Protein AF-A0A3P7JCD3-F1 (afdb_monomer)

Foldseek 3Di:
DDDDDDDDDPPPDDDPDDDDDPPDPPDDDDDDDDWDKDKDKDWDLLQKAKKKKWALDQDPCNVVLLVVLDVDDDDDDLDDPQLEQEWEQDPVRDTDGDPSVSTDIDMDIQIWMKMWIDTVDIDIDTPDLLNSLVVVLVSVCSSLVCCVPVPVCQSPPCRADPVNHRRIFMKFWNSVLSSVRSVVVVVVVVVVVVVVVDPDDDDDDDDDDDPVVSSYPGYIYIYTVVRLLVCLVPPQWDQDPVPGTDGSSRGPVNSNPVNDDPQPDADPVQKDWADWDDADPVGTDTDIGGDRD

Structure (mmCIF, N/CA/C/O backbone):
data_AF-A0A3P7JCD3-F1
#
_entry.id   AF-A0A3P7JCD3-F1
#
loop_
_atom_site.group_PDB
_atom_site.id
_atom_site.type_symbol
_atom_site.label_atom_id
_atom_site.label_alt_id
_atom_site.label_comp_id
_atom_site.label_asym_id
_atom_site.label_entity_id
_atom_site.label_seq_id
_atom_site.pdbx_PDB_ins_code
_atom_site.Cartn_x
_atom_site.Cartn_y
_atom_site.Cartn_z
_atom_site.occupancy
_atom_site.B_iso_or_equiv
_atom_site.auth_seq_id
_atom_site.auth_comp_id
_atom_site.auth_asym_id
_atom_site.auth_atom_id
_atom_site.pdbx_PDB_model_num
ATOM 1 N N . MET A 1 1 ? 10.031 -27.026 -40.830 1.00 39.91 1 MET A N 1
ATOM 2 C CA . MET A 1 1 ? 10.729 -26.452 -39.662 1.00 39.91 1 MET A CA 1
ATOM 3 C C . MET A 1 1 ? 11.494 -25.215 -40.115 1.00 39.91 1 MET A C 1
ATOM 5 O O . MET A 1 1 ? 12.621 -25.366 -40.568 1.00 39.91 1 MET A O 1
ATOM 9 N N . PRO A 1 2 ? 10.880 -24.020 -40.106 1.00 29.94 2 PRO A N 1
ATOM 10 C CA . PRO A 1 2 ? 11.589 -22.773 -40.358 1.00 29.94 2 PRO A CA 1
ATOM 11 C C . PRO A 1 2 ? 11.957 -22.088 -39.034 1.00 29.94 2 PRO A C 1
ATOM 13 O O . PRO A 1 2 ? 11.133 -21.968 -38.131 1.00 29.94 2 PRO A O 1
ATOM 16 N N . ALA A 1 3 ? 13.219 -21.678 -38.928 1.00 30.45 3 ALA A N 1
ATOM 17 C CA . ALA A 1 3 ? 13.788 -20.985 -37.783 1.00 30.45 3 ALA A CA 1
ATOM 18 C C . ALA A 1 3 ? 13.201 -19.570 -37.631 1.00 30.45 3 ALA A C 1
ATOM 20 O O . ALA A 1 3 ? 13.136 -18.806 -38.594 1.00 30.45 3 ALA A O 1
ATOM 21 N N . HIS A 1 4 ? 12.795 -19.229 -36.408 1.00 32.62 4 HIS A N 1
ATOM 22 C CA . HIS A 1 4 ? 12.369 -17.887 -36.025 1.00 32.62 4 HIS A CA 1
ATOM 23 C C . HIS A 1 4 ? 13.565 -16.921 -36.027 1.00 32.62 4 HIS A C 1
ATOM 25 O O . HIS A 1 4 ? 14.558 -17.149 -35.338 1.00 32.62 4 HIS A O 1
ATOM 31 N N . GLN A 1 5 ? 13.454 -15.827 -36.783 1.00 36.12 5 GLN A N 1
ATOM 32 C CA . GLN A 1 5 ? 14.291 -14.636 -36.615 1.00 36.12 5 GLN A CA 1
ATOM 33 C C . GLN A 1 5 ? 13.838 -13.854 -35.367 1.00 36.12 5 GLN A C 1
ATOM 35 O O . GLN A 1 5 ? 12.633 -13.784 -35.108 1.00 36.12 5 GLN A O 1
ATOM 40 N N . PRO A 1 6 ? 14.757 -13.244 -34.596 1.00 31.91 6 PRO A N 1
ATOM 41 C CA . PRO A 1 6 ? 14.382 -12.421 -33.457 1.00 31.91 6 PRO A CA 1
ATOM 42 C C . PRO A 1 6 ? 13.790 -11.082 -33.917 1.00 31.91 6 PRO A C 1
ATOM 44 O O . PRO A 1 6 ? 14.310 -10.421 -34.816 1.00 31.91 6 PRO A O 1
ATOM 47 N N . LEU A 1 7 ? 12.691 -10.692 -33.269 1.00 31.38 7 LEU A N 1
ATOM 48 C CA . LEU A 1 7 ? 11.996 -9.421 -33.460 1.00 31.38 7 LEU A CA 1
ATOM 49 C C . LEU A 1 7 ? 12.930 -8.246 -33.133 1.00 31.38 7 LEU A C 1
ATOM 51 O O . LEU A 1 7 ? 13.360 -8.058 -31.995 1.00 31.38 7 LEU A O 1
ATOM 55 N N . THR A 1 8 ? 13.219 -7.434 -34.144 1.00 29.27 8 THR A N 1
ATOM 56 C CA . THR A 1 8 ? 13.890 -6.139 -34.023 1.00 29.27 8 THR A CA 1
ATOM 57 C C . THR A 1 8 ? 13.049 -5.185 -33.176 1.00 29.27 8 THR A C 1
ATOM 59 O O . THR A 1 8 ? 11.951 -4.791 -33.567 1.00 29.27 8 THR A O 1
ATOM 62 N N . ARG A 1 9 ? 13.578 -4.798 -32.013 1.00 29.47 9 ARG A N 1
ATOM 63 C CA . ARG A 1 9 ? 13.010 -3.780 -31.124 1.00 29.47 9 ARG A CA 1
ATOM 64 C C . ARG A 1 9 ? 13.161 -2.409 -31.793 1.00 29.47 9 ARG A C 1
ATOM 66 O O . ARG A 1 9 ? 14.256 -1.856 -31.837 1.00 29.47 9 ARG A O 1
ATOM 73 N N . THR A 1 10 ? 12.075 -1.863 -32.330 1.00 28.94 10 THR A N 1
ATOM 74 C CA . THR A 1 10 ? 12.020 -0.470 -32.792 1.00 28.94 10 THR A CA 1
ATOM 75 C C . THR A 1 10 ? 12.127 0.455 -31.583 1.00 28.94 10 THR A C 1
ATOM 77 O O . THR A 1 10 ? 11.159 0.653 -30.850 1.00 28.94 10 THR A O 1
ATOM 80 N N . VAL A 1 11 ? 13.318 1.003 -31.354 1.00 27.78 11 VAL A N 1
ATOM 81 C CA . VAL A 1 11 ? 13.524 2.125 -30.437 1.00 27.78 11 VAL A CA 1
ATOM 82 C C . VAL A 1 11 ? 13.058 3.376 -31.174 1.00 27.78 11 VAL A C 1
ATOM 84 O O . VAL A 1 11 ? 13.767 3.917 -32.018 1.00 27.78 11 VAL A O 1
ATOM 87 N N . GLY A 1 12 ? 11.824 3.799 -30.906 1.00 25.81 12 GLY A N 1
ATOM 88 C CA . GLY A 1 12 ? 11.360 5.119 -31.309 1.00 25.81 12 GLY A CA 1
ATOM 89 C C . GLY A 1 12 ? 12.137 6.166 -30.518 1.00 25.81 12 GLY A C 1
ATOM 90 O O . GLY A 1 12 ? 11.860 6.377 -29.342 1.00 25.81 12 GLY A O 1
ATOM 91 N N . VAL A 1 13 ? 13.123 6.790 -31.156 1.00 26.06 13 VAL A N 1
ATOM 92 C CA . VAL A 1 13 ? 13.816 7.973 -30.642 1.00 26.06 13 VAL A CA 1
ATOM 93 C C . VAL A 1 13 ? 12.842 9.143 -30.741 1.00 26.06 13 VAL A C 1
ATOM 95 O O . VAL A 1 13 ? 12.533 9.609 -31.835 1.00 26.06 13 VAL A O 1
ATOM 98 N N . TRP A 1 14 ? 12.326 9.591 -29.600 1.00 27.03 14 TRP A N 1
ATOM 99 C CA . TRP A 1 14 ? 11.630 10.870 -29.492 1.00 27.03 14 TRP A CA 1
ATOM 100 C C . TRP A 1 14 ? 12.661 11.922 -29.060 1.00 27.03 14 TRP A C 1
ATOM 102 O O . TRP A 1 14 ? 13.458 11.632 -28.166 1.00 27.03 14 TRP A O 1
ATOM 112 N N . PRO A 1 15 ? 12.702 13.114 -29.681 1.00 25.42 15 PRO A N 1
ATOM 113 C CA . PRO A 1 15 ? 13.669 14.136 -29.313 1.00 25.42 15 PRO A CA 1
ATOM 114 C C . PRO A 1 15 ? 13.405 14.617 -27.883 1.00 25.42 15 PRO A C 1
ATOM 116 O O . PRO A 1 15 ? 12.380 15.231 -27.591 1.00 25.42 15 PRO A O 1
ATOM 119 N N . SER A 1 16 ? 14.348 14.336 -26.989 1.00 32.25 16 SER A N 1
ATOM 120 C CA . SER A 1 16 ? 14.416 14.882 -25.639 1.00 32.25 16 SER A CA 1
ATOM 121 C C . SER A 1 16 ? 14.996 16.292 -25.700 1.00 32.25 16 SER A C 1
ATOM 123 O O . SER A 1 16 ? 16.212 16.460 -25.771 1.00 32.25 16 SER A O 1
ATOM 125 N N . SER A 1 17 ? 14.135 17.304 -25.714 1.00 30.48 17 SER A N 1
ATOM 126 C CA . SER A 1 17 ? 14.476 18.688 -25.367 1.00 30.48 17 SER A CA 1
ATOM 127 C C . SER A 1 17 ? 13.190 19.492 -25.263 1.00 30.48 17 SER A C 1
ATOM 129 O O . SER A 1 17 ? 12.704 19.955 -26.283 1.00 30.48 17 SER A O 1
ATOM 131 N N . ILE A 1 18 ? 12.656 19.644 -24.051 1.00 26.72 18 ILE A N 1
ATOM 132 C CA . ILE A 1 18 ? 11.957 20.847 -23.576 1.00 26.72 18 ILE A CA 1
ATOM 133 C C . ILE A 1 18 ? 12.328 20.933 -22.088 1.00 26.72 18 ILE A C 1
ATOM 135 O O . ILE A 1 18 ? 11.906 20.106 -21.282 1.00 26.72 18 ILE A O 1
ATOM 139 N N . GLU A 1 19 ? 13.183 21.894 -21.746 1.00 27.66 19 GLU A N 1
ATOM 140 C CA . GLU A 1 19 ? 13.425 22.310 -20.366 1.00 27.66 19 GLU A CA 1
ATOM 141 C C . GLU A 1 19 ? 12.100 22.801 -19.767 1.00 27.66 19 GLU A C 1
ATOM 143 O O . GLU A 1 19 ? 11.464 23.713 -20.302 1.00 27.66 19 GLU A O 1
ATOM 148 N N . HIS A 1 20 ? 11.672 22.217 -18.649 1.00 28.47 20 HIS A N 1
ATOM 149 C CA . HIS A 1 20 ? 10.601 22.792 -17.845 1.00 28.47 20 HIS A CA 1
ATOM 150 C C . HIS A 1 20 ? 11.221 23.716 -16.797 1.00 28.47 20 HIS A C 1
ATOM 152 O O . HIS A 1 20 ? 11.699 23.275 -15.756 1.00 28.47 20 HIS A O 1
ATOM 158 N N . ALA A 1 21 ? 11.198 25.018 -17.082 1.00 30.06 21 ALA A N 1
ATOM 159 C CA . ALA A 1 21 ? 11.339 26.047 -16.060 1.00 30.06 21 ALA A CA 1
ATOM 160 C C . ALA A 1 21 ? 10.262 25.850 -14.969 1.00 30.06 21 ALA A C 1
ATOM 162 O O . ALA A 1 21 ? 9.157 25.392 -15.289 1.00 30.06 21 ALA A O 1
ATOM 163 N N . PRO A 1 22 ? 10.530 26.207 -13.698 1.00 31.23 22 PRO A N 1
ATOM 164 C CA . PRO A 1 22 ? 9.515 26.159 -12.655 1.00 31.23 22 PRO A CA 1
ATOM 165 C C . PRO A 1 22 ? 8.329 27.033 -13.080 1.00 31.23 22 PRO A C 1
ATOM 167 O O . PRO A 1 22 ? 8.476 28.233 -13.317 1.00 31.23 22 PRO A O 1
ATOM 170 N N . LEU A 1 23 ? 7.160 26.406 -13.235 1.00 33.19 23 LEU A N 1
ATOM 171 C CA . LEU A 1 23 ? 5.917 27.038 -13.675 1.00 33.19 23 LEU A CA 1
ATOM 172 C C . LEU A 1 23 ? 5.367 27.962 -12.578 1.00 33.19 23 LEU A C 1
ATOM 174 O O . LEU A 1 23 ? 4.380 27.657 -11.916 1.00 33.19 23 LEU A O 1
ATOM 178 N N . SER A 1 24 ? 5.993 29.122 -12.415 1.00 35.44 24 SER A N 1
ATOM 179 C CA . SER A 1 24 ? 5.352 30.305 -11.849 1.00 35.44 24 SER A CA 1
ATOM 180 C C . SER A 1 24 ? 4.560 30.976 -12.976 1.00 35.44 24 SER A C 1
ATOM 182 O O . SER A 1 24 ? 5.164 31.355 -13.983 1.00 35.44 24 SER A O 1
ATOM 184 N N . PRO A 1 25 ? 3.231 31.152 -12.884 1.00 34.06 25 PRO A N 1
ATOM 185 C CA . PRO A 1 25 ? 2.507 31.915 -13.888 1.00 34.06 25 PRO A CA 1
ATOM 186 C C . PRO A 1 25 ? 2.848 33.406 -13.736 1.00 34.06 25 PRO A C 1
ATOM 188 O O . PRO A 1 25 ? 2.185 34.132 -13.003 1.00 34.06 25 PRO A O 1
ATOM 191 N N . GLN A 1 26 ? 3.875 33.889 -14.440 1.00 36.56 26 GLN A N 1
ATOM 192 C CA . GLN A 1 26 ? 4.082 35.326 -14.634 1.00 36.56 26 GLN A CA 1
ATOM 193 C C . GLN A 1 26 ? 3.122 35.822 -15.716 1.00 36.56 26 GLN A C 1
ATOM 195 O O . GLN A 1 26 ? 3.447 35.864 -16.900 1.00 36.56 26 GLN A O 1
ATOM 200 N N . LYS A 1 27 ? 1.906 36.189 -15.308 1.00 33.19 27 LYS A N 1
ATOM 201 C CA . LYS A 1 27 ? 1.000 36.982 -16.140 1.00 33.19 27 LYS A CA 1
ATOM 202 C C . LYS A 1 27 ? 0.913 38.377 -15.529 1.00 33.19 27 LYS A C 1
ATOM 204 O O . LYS A 1 27 ? 0.177 38.587 -14.571 1.00 33.19 27 LYS A O 1
ATOM 209 N N . SER A 1 28 ? 1.683 39.322 -16.066 1.00 31.20 28 SER A N 1
ATOM 210 C CA . SER A 1 28 ? 1.553 40.736 -15.718 1.00 31.20 28 SER A CA 1
ATOM 211 C C . SER A 1 28 ? 0.269 41.288 -16.341 1.00 31.20 28 SER A C 1
ATOM 213 O O . SER A 1 28 ? 0.198 41.622 -17.523 1.00 31.20 28 SER A O 1
ATOM 215 N N . LEU A 1 29 ? -0.791 41.349 -15.537 1.00 33.06 29 LEU A N 1
ATOM 216 C CA . LEU A 1 29 ? -1.958 42.170 -15.834 1.00 33.06 29 LEU A CA 1
ATOM 217 C C . LEU A 1 29 ? -1.654 43.586 -15.339 1.00 33.06 29 LEU A C 1
ATOM 219 O O . LEU A 1 29 ? -1.606 43.841 -14.141 1.00 33.06 29 LEU A O 1
ATOM 223 N N . ASN A 1 30 ? -1.401 44.494 -16.282 1.00 41.06 30 ASN A N 1
ATOM 224 C CA . ASN A 1 30 ? -1.259 45.923 -16.016 1.00 41.06 30 ASN A CA 1
ATOM 225 C C . ASN A 1 30 ? -2.531 46.465 -15.343 1.00 41.06 30 ASN A C 1
ATOM 227 O O . ASN A 1 30 ? -3.578 46.543 -15.988 1.00 41.06 30 ASN A O 1
ATOM 231 N N . GLY A 1 31 ? -2.423 46.893 -14.083 1.00 38.06 31 GLY A N 1
ATOM 232 C CA . GLY A 1 31 ? -3.446 47.700 -13.420 1.00 38.06 31 GLY A CA 1
ATOM 233 C C . GLY A 1 31 ? -3.431 47.610 -11.892 1.00 38.06 31 GLY A C 1
ATOM 234 O O . GLY A 1 31 ? -3.876 46.617 -11.336 1.00 38.06 31 GLY A O 1
ATOM 235 N N . ASN A 1 32 ? -3.036 48.720 -11.258 1.00 35.00 32 ASN A N 1
ATOM 236 C CA . ASN A 1 32 ? -3.087 49.067 -9.829 1.00 35.00 32 ASN A CA 1
ATOM 237 C C . ASN A 1 32 ? -2.035 48.482 -8.869 1.00 35.00 32 ASN A C 1
ATOM 239 O O . ASN A 1 32 ? -1.887 47.282 -8.684 1.00 35.00 32 ASN A O 1
ATOM 243 N N . ILE A 1 33 ? -1.370 49.416 -8.180 1.00 49.22 33 ILE A N 1
ATOM 244 C CA . ILE A 1 33 ? -0.536 49.224 -6.992 1.00 49.22 33 ILE A CA 1
ATOM 245 C C . ILE A 1 33 ? -1.413 48.595 -5.899 1.00 49.22 33 ILE A C 1
ATOM 247 O O . ILE A 1 33 ? -2.268 49.267 -5.324 1.00 49.22 33 ILE A O 1
ATOM 251 N N . GLY A 1 34 ? -1.220 47.308 -5.625 1.00 44.16 34 GLY A N 1
ATOM 252 C CA . GLY A 1 34 ? -1.910 46.588 -4.559 1.00 44.16 34 GLY A CA 1
ATOM 253 C C . GLY A 1 34 ? -1.106 45.357 -4.162 1.00 44.16 34 GLY A C 1
ATOM 254 O O . GLY A 1 34 ? -0.843 44.522 -5.017 1.00 44.16 34 GLY A O 1
ATOM 255 N N . ASN A 1 35 ? -0.684 45.311 -2.894 1.00 52.00 35 ASN A N 1
ATOM 256 C CA . ASN A 1 35 ? 0.047 44.246 -2.189 1.00 52.00 35 ASN A CA 1
ATOM 257 C C . ASN A 1 35 ? 0.323 42.972 -3.007 1.00 52.00 35 ASN A C 1
ATOM 259 O O . ASN A 1 35 ? -0.522 42.082 -3.110 1.00 52.00 35 ASN A O 1
ATOM 263 N N . GLU A 1 36 ? 1.531 42.879 -3.562 1.00 54.97 36 GLU A N 1
ATOM 264 C CA . GLU A 1 36 ? 1.992 41.693 -4.276 1.00 54.97 36 GLU A CA 1
ATOM 265 C C . GLU A 1 36 ? 2.360 40.602 -3.257 1.00 54.97 36 GLU A C 1
ATOM 267 O O . GLU A 1 36 ? 3.425 40.628 -2.644 1.00 54.97 36 GLU A O 1
ATOM 272 N N . ALA A 1 37 ? 1.444 39.658 -3.030 1.00 59.66 37 ALA A N 1
ATOM 273 C CA . ALA A 1 37 ? 1.691 38.493 -2.188 1.00 59.66 37 ALA A CA 1
ATOM 274 C C . ALA A 1 37 ? 2.427 37.411 -2.995 1.00 59.66 37 ALA A C 1
ATOM 276 O O . ALA A 1 37 ? 1.909 36.911 -3.997 1.00 59.66 37 ALA A O 1
ATOM 277 N N . ILE A 1 38 ? 3.624 37.021 -2.550 1.00 72.44 38 ILE A N 1
ATOM 278 C CA . ILE A 1 38 ? 4.411 35.965 -3.200 1.00 72.44 38 ILE A CA 1
ATOM 279 C C . ILE A 1 38 ? 4.012 34.610 -2.610 1.00 72.44 38 ILE A C 1
ATOM 281 O O . ILE A 1 38 ? 4.114 34.394 -1.400 1.00 72.44 38 ILE A O 1
ATOM 285 N N . PHE A 1 39 ? 3.588 33.683 -3.470 1.00 67.62 39 PHE A N 1
ATOM 286 C CA . PHE A 1 39 ? 3.314 32.293 -3.108 1.00 67.62 39 PHE A CA 1
ATOM 287 C C . PHE A 1 39 ? 4.535 31.427 -3.419 1.00 67.62 39 PHE A C 1
ATOM 289 O O . PHE A 1 39 ? 4.914 31.275 -4.579 1.00 67.62 39 PHE A O 1
ATOM 296 N N . THR A 1 40 ? 5.118 30.816 -2.392 1.00 70.19 40 THR A N 1
ATOM 297 C CA . THR A 1 40 ? 6.192 29.829 -2.545 1.00 70.19 40 THR A CA 1
ATOM 298 C C . THR A 1 40 ? 5.647 28.450 -2.212 1.00 70.19 40 THR A C 1
ATOM 300 O O . THR A 1 40 ? 5.244 28.201 -1.076 1.00 70.19 40 THR A O 1
ATOM 303 N N . PHE A 1 41 ? 5.651 27.548 -3.190 1.00 68.69 41 PHE A N 1
ATOM 304 C CA . PHE A 1 41 ? 5.298 26.147 -2.985 1.00 68.69 41 PHE A CA 1
ATOM 305 C C . PHE A 1 41 ? 6.556 25.350 -2.650 1.00 68.69 41 PHE A C 1
ATOM 307 O O . PHE A 1 41 ? 7.554 25.418 -3.364 1.00 68.69 41 PHE A O 1
ATOM 314 N N . THR A 1 42 ? 6.514 24.601 -1.555 1.00 66.38 42 THR A N 1
ATOM 315 C CA . THR A 1 42 ? 7.591 23.724 -1.112 1.00 66.38 42 THR A CA 1
ATOM 316 C C . THR A 1 42 ? 7.081 22.303 -0.958 1.00 66.38 42 THR A C 1
ATOM 318 O O . THR A 1 42 ? 5.980 22.045 -0.463 1.00 66.38 42 THR A O 1
ATOM 321 N N . TYR A 1 43 ? 7.916 21.367 -1.390 1.00 68.44 43 TYR A N 1
ATOM 322 C CA . TYR A 1 43 ? 7.696 19.948 -1.203 1.00 68.44 43 TYR A CA 1
ATOM 323 C C . TYR A 1 43 ? 8.472 19.455 0.014 1.00 68.44 43 TYR A C 1
ATOM 325 O O . TYR A 1 43 ? 9.602 19.887 0.225 1.00 68.44 43 TYR A O 1
ATOM 333 N N . SER A 1 44 ? 7.879 18.571 0.821 1.00 70.31 44 SER A N 1
ATOM 334 C CA . SER A 1 44 ? 8.553 17.964 1.980 1.00 70.31 44 SER A CA 1
ATOM 335 C C . SER A 1 44 ? 8.920 16.508 1.685 1.00 70.31 44 SER A C 1
ATOM 337 O O . SER A 1 44 ? 8.050 15.639 1.796 1.00 70.31 44 SER A O 1
ATOM 339 N N . PRO A 1 45 ? 10.188 16.201 1.341 1.00 66.94 45 PRO A N 1
ATOM 340 C CA . PRO A 1 45 ? 10.534 14.878 0.847 1.00 66.94 45 PRO A CA 1
ATOM 341 C C . PRO A 1 45 ? 10.428 13.752 1.880 1.00 66.94 45 PRO A C 1
ATOM 343 O O . PRO A 1 45 ? 10.243 12.599 1.507 1.00 66.94 45 PRO A O 1
ATOM 346 N N . GLU A 1 46 ? 10.503 14.093 3.163 1.00 69.19 46 GLU A N 1
ATOM 347 C CA . GLU A 1 46 ? 10.429 13.149 4.282 1.00 69.19 46 GLU A CA 1
ATOM 348 C C . GLU A 1 46 ? 9.001 12.692 4.605 1.00 69.19 46 GLU A C 1
ATOM 350 O O . GLU A 1 46 ? 8.808 11.710 5.319 1.00 69.19 46 GLU A O 1
ATOM 355 N N . LYS A 1 47 ? 7.994 13.411 4.099 1.00 74.31 47 LYS A N 1
ATOM 356 C CA . LYS A 1 47 ? 6.587 13.201 4.463 1.00 74.31 47 LYS A CA 1
ATOM 357 C C . LYS A 1 47 ? 5.710 12.778 3.284 1.00 74.31 47 LYS A C 1
ATOM 359 O O . LYS A 1 47 ? 4.493 12.941 3.303 1.00 74.31 47 LYS A O 1
ATOM 364 N N . GLN A 1 48 ? 6.340 12.267 2.234 1.00 85.12 48 GLN A N 1
ATOM 365 C CA . GLN A 1 48 ? 5.638 11.710 1.084 1.00 85.12 48 GLN A CA 1
ATOM 366 C C . GLN A 1 48 ? 5.106 10.331 1.450 1.00 85.12 48 GLN A C 1
ATOM 368 O O . GLN A 1 48 ? 5.848 9.506 1.989 1.00 85.12 48 GLN A O 1
ATOM 373 N N . LEU A 1 49 ? 3.855 10.056 1.100 1.00 90.88 49 LEU A N 1
ATOM 374 C CA . LEU A 1 49 ? 3.287 8.728 1.282 1.00 90.88 49 LEU A CA 1
ATOM 375 C C . LEU A 1 49 ? 3.485 7.921 -0.001 1.00 90.88 49 LEU A C 1
ATOM 377 O O . LEU A 1 49 ? 3.194 8.411 -1.093 1.00 90.88 49 LEU A O 1
ATOM 381 N N . ARG A 1 50 ? 3.994 6.693 0.133 1.00 92.81 50 ARG A N 1
ATOM 382 C CA . ARG A 1 50 ? 4.309 5.806 -0.996 1.00 92.81 50 ARG A CA 1
ATOM 383 C C . ARG A 1 50 ? 3.647 4.448 -0.837 1.00 92.81 50 ARG A C 1
ATOM 385 O O . ARG A 1 50 ? 3.785 3.816 0.210 1.00 92.81 50 ARG A O 1
ATOM 392 N N . ARG A 1 51 ? 2.986 3.962 -1.884 1.00 95.69 51 ARG A N 1
ATOM 393 C CA . ARG A 1 51 ? 2.574 2.555 -2.012 1.00 95.69 51 ARG A CA 1
ATOM 394 C C . ARG A 1 51 ? 3.192 1.977 -3.263 1.00 95.69 51 ARG A C 1
ATOM 396 O O . ARG A 1 51 ? 3.151 2.611 -4.310 1.00 95.69 51 ARG A O 1
ATOM 403 N N . VAL A 1 52 ? 3.739 0.777 -3.158 1.00 95.12 52 VAL A N 1
ATOM 404 C CA . VAL A 1 52 ? 4.311 0.062 -4.298 1.00 95.12 52 VAL A CA 1
ATOM 405 C C . VAL A 1 52 ? 3.530 -1.225 -4.491 1.00 95.12 52 VAL A C 1
ATOM 407 O O . VAL A 1 52 ? 3.490 -2.071 -3.602 1.00 95.12 52 VAL A O 1
ATOM 410 N N . TYR A 1 53 ? 2.912 -1.363 -5.655 1.00 95.19 53 TYR A N 1
ATOM 411 C CA . TYR A 1 53 ? 2.273 -2.588 -6.105 1.00 95.19 53 TYR A CA 1
ATOM 412 C C . TYR A 1 53 ? 3.245 -3.299 -7.038 1.00 95.19 53 TYR A C 1
ATOM 414 O O . TYR A 1 53 ? 3.570 -2.782 -8.108 1.00 95.19 53 TYR A O 1
ATOM 422 N N . ALA A 1 54 ? 3.717 -4.470 -6.622 1.00 95.12 54 ALA A N 1
ATOM 423 C CA . ALA A 1 54 ? 4.499 -5.364 -7.461 1.00 95.12 54 ALA A CA 1
ATOM 424 C C . ALA A 1 54 ? 3.575 -6.457 -7.999 1.00 95.12 54 ALA A C 1
ATOM 426 O O . ALA A 1 54 ? 3.136 -7.344 -7.265 1.00 95.12 54 ALA A O 1
ATOM 427 N N . MET A 1 55 ? 3.241 -6.352 -9.281 1.00 94.44 55 MET A N 1
ATOM 428 C CA . MET A 1 55 ? 2.304 -7.233 -9.969 1.00 94.44 55 MET A CA 1
ATOM 429 C C . MET A 1 55 ? 3.060 -8.191 -10.883 1.00 94.44 55 MET A C 1
ATOM 431 O O . MET A 1 55 ? 3.925 -7.756 -11.633 1.00 94.44 55 MET A O 1
ATOM 435 N N . SER A 1 56 ? 2.713 -9.475 -10.876 1.00 93.25 56 SER A N 1
ATOM 436 C CA . SER A 1 56 ? 3.302 -10.472 -11.790 1.00 93.25 56 SER A CA 1
ATOM 437 C C . SER A 1 56 ? 3.149 -10.085 -13.271 1.00 93.25 56 SER A C 1
ATOM 439 O O . SER A 1 56 ? 3.997 -10.400 -14.100 1.00 93.25 56 SER A O 1
ATOM 441 N N . TYR A 1 57 ? 2.081 -9.357 -13.611 1.00 91.94 57 TYR A N 1
ATOM 442 C CA . TYR A 1 57 ? 1.880 -8.721 -14.911 1.00 91.94 57 TYR A CA 1
ATOM 443 C C . TYR A 1 57 ? 0.881 -7.560 -14.803 1.00 91.94 57 TYR A C 1
ATOM 445 O O . TYR A 1 57 ? 0.079 -7.497 -13.872 1.00 91.94 57 TYR A O 1
ATOM 453 N N . ILE A 1 58 ? 0.887 -6.653 -15.787 1.00 92.38 58 ILE A N 1
ATOM 454 C CA . ILE A 1 58 ? -0.150 -5.621 -15.940 1.00 92.38 58 ILE A CA 1
ATOM 455 C C . ILE A 1 58 ? -1.166 -6.101 -16.987 1.00 92.38 58 ILE A C 1
ATOM 457 O O . ILE A 1 58 ? -0.788 -6.279 -18.149 1.00 92.38 58 ILE A O 1
ATOM 461 N N . PRO A 1 59 ? -2.449 -6.305 -16.628 1.00 92.50 59 PRO A N 1
ATOM 462 C CA . PRO A 1 59 ? -3.469 -6.718 -17.585 1.00 92.50 59 PRO A CA 1
ATOM 463 C C . PRO A 1 59 ? -3.680 -5.718 -18.726 1.00 92.50 59 PRO A C 1
ATOM 465 O O . PRO A 1 59 ? -3.524 -4.502 -18.581 1.00 92.50 59 PRO A O 1
ATOM 468 N N . THR A 1 60 ? -4.133 -6.217 -19.873 1.00 90.56 60 THR A N 1
ATOM 469 C CA . THR A 1 60 ? -4.504 -5.367 -21.010 1.00 90.56 60 THR A CA 1
ATOM 470 C C . THR A 1 60 ? -5.649 -4.425 -20.646 1.00 90.56 60 THR A C 1
ATOM 472 O O . THR A 1 60 ? -6.666 -4.855 -20.106 1.00 90.56 60 THR A O 1
ATOM 475 N N . GLY A 1 61 ? -5.508 -3.141 -20.983 1.00 89.31 61 GLY A N 1
ATOM 476 C CA . GLY A 1 61 ? -6.514 -2.120 -20.676 1.00 89.31 61 GLY A CA 1
ATOM 477 C C . GLY A 1 61 ? -6.470 -1.597 -19.237 1.00 89.31 61 GLY A C 1
ATOM 478 O O . GLY A 1 61 ? -7.225 -0.680 -18.922 1.00 89.31 61 GLY A O 1
ATOM 479 N N . PHE A 1 62 ? -5.566 -2.106 -18.388 1.00 89.94 62 PHE A N 1
ATOM 480 C CA . PHE A 1 62 ? -5.397 -1.668 -16.999 1.00 89.94 62 PHE A CA 1
ATOM 481 C C . PHE A 1 62 ? -5.270 -0.143 -16.885 1.00 89.94 62 PHE A C 1
ATOM 483 O O . PHE A 1 62 ? -6.081 0.491 -16.215 1.00 89.94 62 PHE A O 1
ATOM 490 N N . TRP A 1 63 ? -4.338 0.459 -17.630 1.00 87.69 63 TRP A N 1
ATOM 491 C CA . TRP A 1 63 ? -4.103 1.906 -17.598 1.00 87.69 63 TRP A CA 1
ATOM 492 C C . TRP A 1 63 ? -5.296 2.721 -18.087 1.00 87.69 63 TRP A C 1
ATOM 494 O O . TRP A 1 63 ? -5.615 3.747 -17.502 1.00 87.69 63 TRP A O 1
ATOM 504 N N . SER A 1 64 ? -5.991 2.259 -19.130 1.00 86.12 64 SER A N 1
ATOM 505 C CA . SER A 1 64 ? -7.177 2.956 -19.637 1.00 86.12 64 SER A CA 1
ATOM 506 C C . SER A 1 64 ? -8.274 3.010 -18.575 1.00 86.12 64 SER A C 1
ATOM 508 O O . SER A 1 64 ? -8.863 4.069 -18.366 1.00 86.12 64 SER A O 1
ATOM 510 N N . ARG A 1 65 ? -8.502 1.906 -17.856 1.00 87.62 65 ARG A N 1
ATOM 511 C CA . ARG A 1 65 ? -9.480 1.853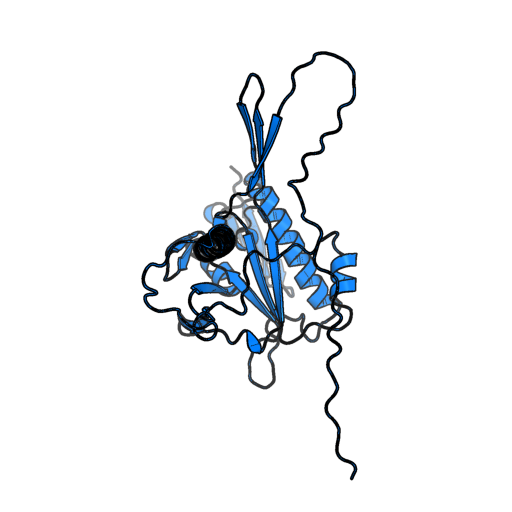 -16.763 1.00 87.62 65 ARG A CA 1
ATOM 512 C C . ARG A 1 65 ? -9.042 2.696 -15.570 1.00 87.62 65 ARG A C 1
ATOM 514 O O . ARG A 1 65 ? -9.845 3.476 -15.074 1.00 87.62 65 ARG A O 1
ATOM 521 N N . LEU A 1 66 ? -7.770 2.612 -15.178 1.00 83.50 66 LEU A N 1
ATOM 522 C CA . LEU A 1 66 ? -7.228 3.394 -14.067 1.00 83.50 66 LEU A CA 1
ATOM 523 C C . LEU A 1 66 ? -7.358 4.904 -14.326 1.00 83.50 66 LEU A C 1
ATOM 525 O O . LEU A 1 66 ? -7.861 5.628 -13.472 1.00 83.50 66 LEU A O 1
ATOM 529 N N . MET A 1 67 ? -6.988 5.364 -15.525 1.00 79.38 67 MET A N 1
ATOM 530 C CA . MET A 1 67 ? -7.085 6.776 -15.924 1.00 79.38 67 MET A CA 1
ATOM 531 C C . MET A 1 67 ? -8.529 7.246 -16.139 1.00 79.38 67 MET A C 1
ATOM 533 O O . MET A 1 67 ? -8.823 8.428 -16.014 1.00 79.38 67 MET A O 1
ATOM 537 N N . THR A 1 68 ? -9.452 6.340 -16.470 1.00 74.75 68 THR A N 1
ATOM 538 C CA . THR A 1 68 ? -10.879 6.695 -16.566 1.00 74.75 68 THR A CA 1
ATOM 539 C C . THR A 1 68 ? -11.485 6.881 -15.177 1.00 74.75 68 THR A C 1
ATOM 541 O O . THR A 1 68 ? -12.294 7.782 -14.974 1.00 74.75 68 THR A O 1
ATOM 544 N N . SER A 1 69 ? -11.065 6.065 -14.209 1.00 63.00 69 SER A N 1
ATOM 545 C CA . SER A 1 69 ? -11.514 6.165 -12.818 1.00 63.00 69 SER A CA 1
ATOM 546 C C . SER A 1 69 ? -10.815 7.280 -12.032 1.00 63.00 69 SER A C 1
ATOM 548 O O . SER A 1 69 ? -11.270 7.631 -10.946 1.00 63.00 69 SER A O 1
ATOM 550 N N . SER A 1 70 ? -9.714 7.841 -12.542 1.00 57.25 70 SER A N 1
ATOM 551 C CA . SER A 1 70 ? -8.917 8.827 -11.815 1.00 57.25 70 SER A CA 1
ATOM 552 C C . SER A 1 70 ? -8.223 9.820 -12.752 1.00 57.25 70 SER A C 1
ATOM 554 O O . SER A 1 70 ? -7.532 9.431 -13.687 1.00 57.25 70 SER A O 1
ATOM 556 N N . SER A 1 71 ? -8.330 11.123 -12.473 1.00 54.16 71 SER A N 1
ATOM 557 C CA . 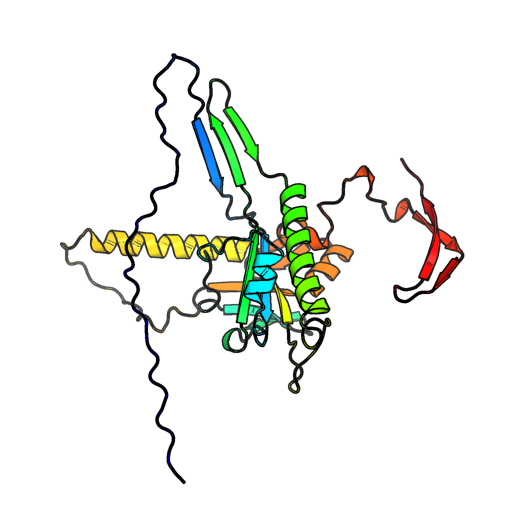SER A 1 71 ? -7.539 12.172 -13.147 1.00 54.16 71 SER A CA 1
ATOM 558 C C . SER A 1 71 ? -6.062 12.157 -12.705 1.00 54.16 71 SER A C 1
ATOM 560 O O . SER A 1 71 ? -5.466 13.212 -12.476 1.00 54.16 71 SER A O 1
ATOM 562 N N . LEU A 1 72 ? -5.474 10.970 -12.519 1.00 52.53 72 LEU A N 1
ATOM 563 C CA . LEU A 1 72 ? -4.077 10.792 -12.141 1.00 52.53 72 LEU A CA 1
ATOM 564 C C . LEU A 1 72 ? -3.188 11.183 -13.325 1.00 52.53 72 LEU A C 1
ATOM 566 O O . LEU A 1 72 ? -3.338 10.686 -14.439 1.00 52.53 72 LEU A O 1
ATOM 570 N N . LYS A 1 73 ? -2.243 12.091 -13.089 1.00 50.19 73 LYS A N 1
ATOM 571 C CA . LYS A 1 73 ? -1.173 12.385 -14.044 1.00 50.19 73 LYS A CA 1
ATOM 572 C C . LYS A 1 73 ? 0.019 11.492 -13.720 1.00 50.19 73 LYS A C 1
ATOM 574 O O . LYS A 1 73 ? 0.411 11.390 -12.564 1.00 50.19 73 LYS A O 1
ATOM 579 N N . ALA A 1 74 ? 0.592 10.861 -14.741 1.00 48.25 74 ALA A N 1
ATOM 580 C CA . ALA A 1 74 ? 1.877 10.189 -14.610 1.00 48.25 74 ALA A CA 1
ATOM 581 C C . ALA A 1 74 ? 2.973 11.259 -14.505 1.00 48.25 74 ALA A C 1
ATOM 583 O O . ALA A 1 74 ? 3.148 12.052 -15.430 1.00 48.25 74 ALA A O 1
ATOM 584 N N . GLU A 1 75 ? 3.673 11.299 -13.377 1.00 54.09 75 GLU A N 1
ATOM 585 C CA . GLU A 1 75 ? 4.802 12.198 -13.138 1.00 54.09 75 GLU A CA 1
ATOM 586 C C . GLU A 1 75 ? 6.122 11.409 -13.123 1.00 54.09 75 GLU A C 1
ATOM 588 O O . GLU A 1 75 ? 6.137 10.181 -12.996 1.00 54.09 75 GLU A O 1
ATOM 593 N N . VAL A 1 76 ? 7.235 12.118 -13.312 1.00 49.38 76 VAL A N 1
ATOM 594 C CA . VAL A 1 76 ? 8.593 11.562 -13.307 1.00 49.38 76 VAL A CA 1
ATOM 595 C C . VAL A 1 76 ? 8.888 10.932 -11.941 1.00 49.38 76 VAL A C 1
ATOM 597 O O . VAL A 1 76 ? 8.687 11.547 -10.895 1.00 49.38 76 VAL A O 1
ATOM 600 N N . ARG A 1 77 ? 9.354 9.678 -11.950 1.00 61.06 77 ARG A N 1
ATOM 601 C CA . ARG A 1 77 ? 9.689 8.921 -10.738 1.00 61.06 77 ARG A CA 1
ATOM 602 C C . ARG A 1 77 ? 10.939 9.515 -10.086 1.00 61.06 77 ARG A C 1
ATOM 604 O O . ARG A 1 77 ? 12.004 9.499 -10.689 1.00 61.06 77 ARG A O 1
ATOM 611 N N . ASN A 1 78 ? 10.827 9.955 -8.832 1.00 68.12 78 ASN A N 1
ATOM 612 C CA . ASN A 1 78 ? 11.984 10.388 -8.030 1.00 68.12 78 ASN A CA 1
ATOM 613 C C . ASN A 1 78 ? 12.832 9.209 -7.506 1.00 68.12 78 ASN A C 1
ATOM 615 O O . ASN A 1 78 ? 13.891 9.427 -6.928 1.00 68.12 78 ASN A O 1
ATOM 619 N N . LEU A 1 79 ? 12.349 7.970 -7.652 1.00 79.25 79 LEU A N 1
ATOM 620 C CA . LEU A 1 79 ? 13.057 6.745 -7.283 1.00 79.25 79 LEU A CA 1
ATOM 621 C C . LEU A 1 79 ? 12.976 5.738 -8.430 1.00 79.25 79 LEU A C 1
ATOM 623 O O . LEU A 1 79 ? 11.882 5.376 -8.868 1.00 79.25 79 LEU A O 1
ATOM 627 N N . ASP A 1 80 ? 14.129 5.245 -8.878 1.00 83.44 80 ASP A N 1
ATOM 628 C CA . ASP A 1 80 ? 14.197 4.097 -9.778 1.00 83.44 80 ASP A CA 1
ATOM 629 C C . ASP A 1 80 ? 14.433 2.813 -8.981 1.00 83.44 80 ASP A C 1
ATOM 631 O O . ASP A 1 80 ? 15.566 2.434 -8.695 1.00 83.44 80 ASP A O 1
ATOM 635 N N . TYR A 1 81 ? 13.339 2.130 -8.643 1.00 85.44 81 TYR A N 1
ATOM 636 C CA . TYR A 1 81 ? 13.355 0.865 -7.907 1.00 85.44 81 TYR A CA 1
ATOM 637 C C . TYR A 1 81 ? 14.172 -0.242 -8.580 1.00 85.44 81 TYR A C 1
ATOM 639 O O . TYR A 1 81 ? 14.628 -1.144 -7.885 1.00 85.44 81 TYR A O 1
ATOM 647 N N . THR A 1 82 ? 14.376 -0.187 -9.900 1.00 81.88 82 THR A N 1
ATOM 648 C CA . THR A 1 82 ? 15.142 -1.219 -10.618 1.00 81.88 82 THR A CA 1
ATOM 649 C C . THR A 1 82 ? 16.643 -1.158 -10.327 1.00 81.88 82 THR A C 1
ATOM 651 O O . THR A 1 82 ? 17.350 -2.137 -10.549 1.00 81.88 82 THR A O 1
ATOM 654 N N . CYS A 1 83 ? 17.111 -0.037 -9.771 1.00 83.75 83 CYS A N 1
ATOM 655 C CA . CYS A 1 83 ? 18.495 0.194 -9.363 1.00 83.75 83 CYS A CA 1
ATOM 656 C C . CYS A 1 83 ? 18.700 0.102 -7.835 1.00 83.75 83 CYS A C 1
ATOM 658 O O . CYS A 1 83 ? 19.737 0.534 -7.326 1.00 83.75 83 CYS A O 1
ATOM 660 N N . LEU A 1 84 ? 17.708 -0.395 -7.082 1.00 89.25 84 LEU A N 1
ATOM 661 C CA . LEU A 1 84 ? 17.748 -0.485 -5.617 1.00 89.25 84 LEU A CA 1
ATOM 662 C C . LEU A 1 84 ? 17.760 -1.944 -5.151 1.00 89.25 84 LEU A C 1
ATOM 664 O O . LEU A 1 84 ? 17.058 -2.791 -5.701 1.00 89.25 84 LEU A O 1
ATOM 668 N N . ASP A 1 85 ? 18.473 -2.221 -4.056 1.00 92.88 85 ASP A N 1
ATOM 669 C CA . ASP A 1 85 ? 18.288 -3.461 -3.297 1.00 92.88 85 ASP A CA 1
ATOM 670 C C . ASP A 1 85 ? 17.004 -3.334 -2.463 1.00 92.88 85 ASP A C 1
ATOM 672 O O . ASP A 1 85 ? 16.986 -2.761 -1.368 1.00 92.88 85 ASP A O 1
ATOM 676 N N . PHE A 1 86 ? 15.898 -3.807 -3.038 1.00 94.88 86 PHE A N 1
ATOM 677 C CA . PHE A 1 86 ? 14.573 -3.763 -2.430 1.00 94.88 86 PHE A CA 1
ATOM 678 C C . PHE A 1 86 ? 14.423 -4.892 -1.419 1.00 94.88 86 PHE A C 1
ATOM 680 O O . PHE A 1 86 ? 14.305 -6.057 -1.792 1.00 94.88 86 PHE A O 1
ATOM 687 N N . ARG A 1 87 ? 14.405 -4.558 -0.127 1.00 96.81 87 ARG A N 1
ATOM 688 C CA . ARG A 1 87 ? 14.348 -5.547 0.952 1.00 96.81 87 ARG A CA 1
ATOM 689 C C . ARG A 1 87 ? 12.988 -5.599 1.614 1.00 96.81 87 ARG A C 1
ATOM 691 O O . ARG A 1 87 ? 12.464 -4.574 2.043 1.00 96.81 87 ARG A O 1
ATOM 698 N N . ILE A 1 88 ? 12.483 -6.814 1.784 1.00 96.94 88 ILE A N 1
ATOM 699 C CA . ILE A 1 88 ? 11.258 -7.119 2.527 1.00 96.94 88 ILE A CA 1
ATOM 700 C C . ILE A 1 88 ? 11.550 -8.142 3.618 1.00 96.94 88 ILE A C 1
ATOM 702 O O . ILE A 1 88 ? 12.593 -8.801 3.595 1.00 96.94 88 ILE A O 1
ATOM 706 N N . ARG A 1 89 ? 10.635 -8.291 4.573 1.00 95.12 89 ARG A N 1
ATOM 707 C CA . ARG A 1 89 ? 10.695 -9.393 5.533 1.00 95.12 89 ARG A CA 1
ATOM 708 C C . ARG A 1 89 ? 9.998 -10.621 4.965 1.00 95.12 89 ARG A C 1
ATOM 710 O O . ARG A 1 89 ? 8.916 -10.524 4.396 1.00 95.12 89 ARG A O 1
ATOM 717 N N . ASP A 1 90 ? 10.633 -11.771 5.135 1.00 90.75 90 ASP A N 1
ATOM 718 C CA . ASP A 1 90 ? 9.991 -13.062 4.911 1.00 90.75 90 ASP A CA 1
ATOM 719 C C . ASP A 1 90 ? 9.071 -13.446 6.086 1.00 90.75 90 ASP A C 1
ATOM 721 O O . ASP A 1 90 ? 9.014 -12.773 7.119 1.00 90.75 90 ASP A O 1
ATOM 725 N N . GLU A 1 91 ? 8.395 -14.587 5.967 1.00 86.56 91 GLU A N 1
ATOM 726 C CA . GLU A 1 91 ? 7.547 -15.145 7.030 1.00 86.56 91 GLU A CA 1
ATOM 727 C C . GLU A 1 91 ? 8.303 -15.414 8.346 1.00 86.56 91 GLU A C 1
ATOM 729 O O . GLU A 1 91 ? 7.714 -15.416 9.427 1.00 86.56 91 GLU A O 1
ATOM 734 N N . GLN A 1 92 ? 9.623 -15.623 8.280 1.00 91.31 92 GLN A N 1
ATOM 735 C CA . GLN A 1 92 ? 10.495 -15.791 9.445 1.00 91.31 92 GLN A CA 1
ATOM 736 C C . GLN A 1 92 ? 11.043 -14.454 9.975 1.00 91.31 92 GLN A C 1
ATOM 738 O O . GLN A 1 92 ? 11.945 -14.450 10.816 1.00 91.31 92 GLN A O 1
ATOM 743 N N . LYS A 1 93 ? 10.495 -13.320 9.517 1.00 89.88 93 LYS A N 1
ATOM 744 C CA . LYS A 1 93 ? 10.878 -11.947 9.884 1.00 89.88 93 LYS A CA 1
ATOM 745 C C . LYS A 1 93 ? 12.318 -11.574 9.522 1.00 89.88 93 LYS A C 1
ATOM 747 O O . LYS A 1 93 ? 12.887 -10.655 10.113 1.00 89.88 93 LYS A O 1
ATOM 752 N N . ARG A 1 94 ? 12.925 -12.260 8.555 1.00 95.12 94 ARG A N 1
ATOM 753 C CA . ARG A 1 94 ? 14.272 -11.957 8.059 1.00 95.12 94 ARG A CA 1
ATOM 754 C C . ARG A 1 94 ? 14.191 -11.063 6.838 1.00 95.12 94 ARG A C 1
ATOM 756 O O . ARG A 1 94 ? 13.405 -11.315 5.931 1.00 95.12 94 ARG A O 1
ATOM 763 N N . TRP A 1 95 ? 15.054 -10.056 6.796 1.00 96.06 95 TRP A N 1
ATOM 764 C CA . TRP A 1 95 ? 15.184 -9.176 5.642 1.00 96.06 95 TRP A CA 1
ATOM 765 C C . TRP A 1 95 ? 15.859 -9.900 4.480 1.00 96.06 95 TRP A C 1
ATOM 767 O O . TRP A 1 95 ? 16.971 -10.409 4.632 1.00 96.06 95 TRP A O 1
ATOM 777 N N . ARG A 1 96 ? 15.200 -9.927 3.322 1.00 95.38 96 ARG A N 1
ATOM 778 C CA . ARG A 1 96 ? 15.728 -10.489 2.076 1.00 95.38 96 ARG A CA 1
ATOM 779 C C . ARG A 1 96 ? 15.431 -9.569 0.903 1.00 95.38 96 ARG A C 1
ATOM 781 O O . ARG A 1 96 ? 14.449 -8.830 0.930 1.00 95.38 96 ARG A O 1
ATOM 788 N N . THR A 1 97 ? 16.272 -9.643 -0.120 1.00 94.81 97 THR A N 1
ATOM 789 C CA . THR A 1 97 ? 16.039 -8.967 -1.397 1.00 94.81 97 THR A CA 1
ATOM 790 C C . THR A 1 97 ? 14.819 -9.573 -2.087 1.00 94.81 97 THR A C 1
ATOM 792 O O . THR A 1 97 ? 14.706 -10.794 -2.201 1.00 94.81 97 THR A O 1
ATOM 795 N N . PHE A 1 98 ? 13.908 -8.713 -2.523 1.00 94.62 98 PHE A N 1
ATOM 796 C CA . PHE A 1 98 ? 12.742 -9.067 -3.316 1.00 94.62 98 PHE A CA 1
ATOM 797 C C . PHE A 1 98 ? 13.110 -9.038 -4.810 1.00 94.62 98 PHE A C 1
ATOM 799 O O . PHE A 1 98 ? 13.701 -8.050 -5.255 1.00 94.62 98 PHE A O 1
ATOM 806 N N . PRO A 1 99 ? 12.776 -10.076 -5.596 1.00 92.75 99 PRO A N 1
ATOM 807 C CA . PRO A 1 99 ? 13.153 -10.169 -7.007 1.00 92.75 99 PRO A CA 1
ATOM 808 C C . PRO A 1 99 ? 12.266 -9.268 -7.881 1.00 92.75 99 PRO A C 1
ATOM 810 O O . PRO A 1 99 ? 11.321 -9.725 -8.519 1.00 92.75 99 PRO A O 1
ATOM 813 N N . LEU A 1 100 ? 12.532 -7.956 -7.886 1.00 90.62 100 LEU A N 1
ATOM 814 C CA . LEU A 1 100 ? 11.729 -6.971 -8.629 1.00 90.62 100 LEU A CA 1
ATOM 815 C C . LEU A 1 100 ? 11.719 -7.204 -10.147 1.00 90.62 100 LEU A C 1
ATOM 817 O O . LEU A 1 100 ? 10.788 -6.768 -10.815 1.00 90.62 100 LEU A O 1
ATOM 821 N N . ASP A 1 101 ? 12.727 -7.880 -10.693 1.00 89.12 101 ASP A N 1
ATOM 822 C CA . ASP A 1 101 ? 12.857 -8.206 -12.116 1.00 89.12 101 ASP A CA 1
ATOM 823 C C . ASP A 1 101 ? 11.724 -9.103 -12.639 1.00 89.12 101 ASP A C 1
ATOM 825 O O . ASP A 1 101 ? 11.421 -9.090 -13.832 1.00 89.12 101 ASP A O 1
ATOM 829 N N . GLN A 1 102 ? 11.061 -9.833 -11.742 1.00 91.38 102 GLN A N 1
ATOM 830 C CA . GLN A 1 102 ? 9.936 -10.716 -12.055 1.00 91.38 102 GLN A CA 1
ATOM 831 C C . GLN A 1 102 ? 8.573 -10.008 -11.986 1.00 91.38 102 GLN A C 1
ATOM 833 O O . GLN A 1 102 ? 7.549 -10.615 -12.296 1.00 91.38 102 GLN A 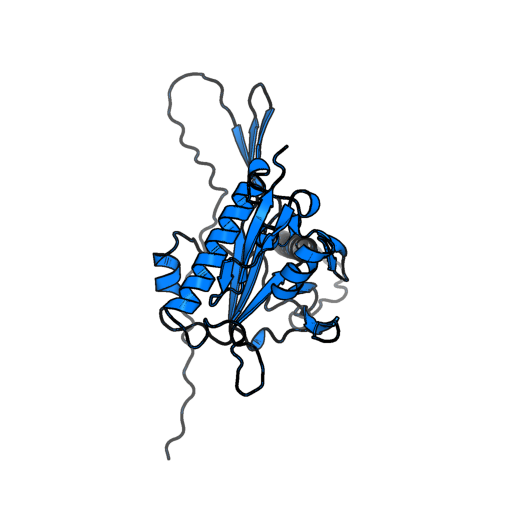O 1
ATOM 838 N N . TYR A 1 103 ? 8.539 -8.730 -11.587 1.00 93.00 103 TYR A N 1
ATOM 839 C CA . TYR A 1 103 ? 7.303 -7.994 -11.333 1.00 93.00 103 TYR A CA 1
ATOM 840 C C . TYR A 1 103 ? 7.256 -6.661 -12.085 1.00 93.00 103 TYR A C 1
ATOM 842 O O . TYR A 1 103 ? 8.232 -5.926 -12.218 1.00 93.00 103 TYR A O 1
ATOM 850 N N . ALA A 1 104 ? 6.060 -6.288 -12.522 1.00 91.88 104 ALA A N 1
ATOM 851 C CA . ALA A 1 104 ? 5.741 -4.943 -12.958 1.00 91.88 104 ALA A CA 1
ATOM 852 C C . ALA A 1 104 ? 5.407 -4.058 -11.747 1.00 91.88 104 A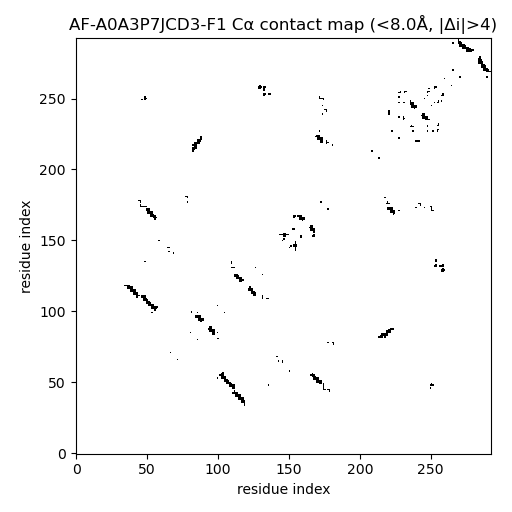LA A C 1
ATOM 854 O O . ALA A 1 104 ? 4.547 -4.397 -10.933 1.00 91.88 104 ALA A O 1
ATOM 855 N N . LEU A 1 105 ? 6.072 -2.904 -11.644 1.00 91.94 105 LEU A N 1
ATOM 856 C CA . LEU A 1 105 ? 5.929 -1.991 -10.510 1.00 91.94 105 LEU A CA 1
ATOM 857 C C . LEU A 1 105 ? 5.028 -0.799 -10.824 1.00 91.94 105 LEU A C 1
ATOM 859 O O . LEU A 1 105 ? 5.280 -0.036 -11.766 1.00 91.94 105 LEU A O 1
ATOM 863 N N . ILE A 1 106 ? 4.041 -0.595 -9.957 1.00 90.75 106 ILE A N 1
ATOM 864 C CA . ILE A 1 106 ? 3.201 0.598 -9.909 1.00 90.75 106 ILE A CA 1
ATOM 865 C C . ILE A 1 106 ? 3.460 1.297 -8.580 1.00 90.75 106 ILE A C 1
ATOM 867 O O . ILE A 1 106 ? 3.250 0.722 -7.514 1.00 90.75 106 ILE A O 1
ATOM 871 N N . GLU A 1 107 ? 3.915 2.542 -8.647 1.00 90.50 107 GLU A N 1
ATOM 872 C CA . GLU A 1 107 ? 4.073 3.393 -7.474 1.00 90.50 107 GLU A CA 1
ATOM 873 C C . GLU A 1 107 ? 2.908 4.380 -7.399 1.00 90.50 107 GLU A C 1
ATOM 875 O O . GLU A 1 107 ? 2.610 5.077 -8.369 1.00 90.50 107 GLU A O 1
ATOM 880 N N . LEU A 1 108 ? 2.283 4.456 -6.228 1.00 89.44 108 LEU A N 1
ATOM 881 C CA . LEU A 1 108 ? 1.404 5.548 -5.843 1.00 89.44 108 LEU A CA 1
ATOM 882 C C . LEU A 1 108 ? 2.199 6.480 -4.937 1.00 89.44 108 LEU A C 1
ATOM 884 O O . LEU A 1 108 ? 2.649 6.068 -3.865 1.00 89.44 108 LEU A O 1
ATOM 888 N N . LEU A 1 109 ? 2.353 7.728 -5.368 1.00 87.75 109 LEU A N 1
ATOM 889 C CA . LEU A 1 109 ? 3.041 8.768 -4.621 1.00 87.75 109 LEU A CA 1
ATOM 890 C C . LEU A 1 109 ? 2.052 9.878 -4.276 1.00 87.75 109 LEU A C 1
ATOM 892 O O . LEU A 1 109 ? 1.520 10.529 -5.172 1.00 87.75 109 LEU A O 1
ATOM 896 N N . VAL A 1 110 ? 1.830 10.111 -2.983 1.00 85.88 110 VAL A N 1
ATOM 897 C CA . VAL A 1 110 ? 1.038 11.249 -2.508 1.00 85.88 110 VAL A CA 1
ATOM 898 C C . VAL A 1 110 ? 1.985 12.295 -1.925 1.00 85.88 110 VAL A C 1
ATOM 900 O O . VAL A 1 110 ? 2.551 12.083 -0.843 1.00 85.88 110 VAL A O 1
ATOM 903 N N . PRO A 1 111 ? 2.189 13.415 -2.638 1.00 77.38 111 PRO A N 1
ATOM 904 C CA . PRO A 1 111 ? 3.074 14.462 -2.181 1.00 77.38 111 PRO A CA 1
ATOM 905 C C . PRO A 1 111 ? 2.487 15.240 -0.991 1.00 77.38 111 PRO A C 1
ATOM 907 O O . PRO A 1 111 ? 1.312 15.600 -0.996 1.00 77.38 111 PRO A O 1
ATOM 910 N N . GLN A 1 112 ? 3.319 15.583 0.000 1.00 74.75 112 GLN A N 1
ATOM 911 C CA . GLN A 1 112 ? 2.993 16.625 0.977 1.00 74.75 112 GLN A CA 1
ATOM 912 C C . GLN A 1 112 ? 3.390 18.006 0.437 1.00 74.75 112 GLN A C 1
ATOM 914 O O . GLN A 1 112 ? 4.575 18.349 0.376 1.00 74.75 112 GLN A O 1
ATOM 919 N N . LEU A 1 113 ? 2.381 18.800 0.071 1.00 68.38 113 LEU A N 1
ATOM 920 C CA . LEU A 1 113 ? 2.542 20.161 -0.433 1.00 68.38 113 LEU A CA 1
ATOM 921 C C . LEU A 1 113 ? 2.427 21.175 0.715 1.00 68.38 113 LEU A C 1
ATOM 923 O O . LEU A 1 113 ? 1.526 21.109 1.550 1.00 68.38 113 LEU A O 1
ATOM 927 N N . SER A 1 114 ? 3.322 22.153 0.740 1.00 67.00 114 SER A N 1
ATOM 928 C CA . SER A 1 114 ? 3.216 23.340 1.586 1.00 67.00 114 SER A CA 1
ATOM 929 C C . SER A 1 114 ? 3.279 24.581 0.705 1.00 67.00 114 SER A C 1
ATOM 931 O O . SER A 1 114 ? 4.105 24.661 -0.194 1.00 67.00 114 SER A O 1
ATOM 933 N N . ALA A 1 115 ? 2.423 25.562 0.954 1.00 69.69 115 ALA A N 1
ATOM 934 C CA . ALA A 1 115 ? 2.431 26.863 0.307 1.00 69.69 115 ALA A CA 1
ATOM 935 C C . ALA A 1 115 ? 2.646 27.942 1.371 1.00 69.69 115 ALA A C 1
ATOM 937 O O . ALA A 1 115 ? 1.821 28.130 2.262 1.00 69.69 115 ALA A O 1
ATOM 938 N N . THR A 1 116 ? 3.755 28.668 1.300 1.00 69.25 116 THR A N 1
ATOM 939 C CA . THR A 1 116 ? 3.980 29.845 2.144 1.00 69.25 116 THR A CA 1
ATOM 940 C C . THR A 1 116 ? 3.663 31.099 1.356 1.00 69.25 116 THR A C 1
ATOM 942 O O . THR A 1 116 ? 4.249 31.325 0.300 1.00 69.25 116 THR A O 1
ATOM 945 N N . VAL A 1 117 ? 2.765 31.916 1.893 1.00 72.88 117 VAL A N 1
ATOM 946 C CA . VAL A 1 117 ? 2.460 33.251 1.393 1.00 72.88 117 VAL A CA 1
ATOM 947 C C . VAL A 1 117 ? 3.315 34.245 2.165 1.00 72.88 117 VAL A C 1
ATOM 949 O O . VAL A 1 117 ? 3.216 34.353 3.393 1.00 72.88 117 VAL A O 1
ATOM 952 N N . VAL A 1 118 ? 4.182 34.948 1.447 1.00 65.50 118 VAL A N 1
ATOM 953 C CA . VAL A 1 118 ? 4.993 36.031 1.997 1.00 65.50 118 VAL A CA 1
ATOM 954 C C . VAL A 1 118 ? 4.341 37.349 1.582 1.00 65.50 118 VAL A C 1
ATOM 956 O O . VAL A 1 118 ? 4.496 37.797 0.450 1.00 65.50 118 VAL A O 1
ATOM 959 N N . ASP A 1 119 ? 3.580 37.927 2.511 1.00 67.19 119 ASP A N 1
ATOM 960 C CA . ASP A 1 119 ? 3.111 39.322 2.507 1.00 67.19 119 ASP A CA 1
ATOM 961 C C . ASP A 1 119 ? 3.596 39.997 3.818 1.00 67.19 119 ASP A C 1
ATOM 963 O O . ASP A 1 119 ? 4.424 39.424 4.535 1.00 67.19 119 ASP A O 1
ATOM 967 N N . VAL A 1 120 ? 3.071 41.172 4.198 1.00 61.44 120 VAL A N 1
ATOM 968 C CA . VAL A 1 120 ? 3.362 41.886 5.468 1.00 61.44 120 VAL A CA 1
ATOM 969 C C . VAL A 1 120 ? 3.252 40.974 6.713 1.00 61.44 120 VAL A C 1
ATOM 971 O O . VAL A 1 120 ? 3.891 41.223 7.737 1.00 61.44 120 VAL A O 1
ATOM 974 N N . LYS A 1 121 ? 2.487 39.875 6.623 1.00 63.88 121 LYS A N 1
ATOM 975 C CA . LYS A 1 121 ? 2.518 38.725 7.542 1.00 63.88 121 LYS A CA 1
ATOM 976 C C . LYS A 1 121 ? 2.873 37.444 6.782 1.00 63.88 121 LYS A C 1
ATOM 978 O O . LYS A 1 121 ? 2.197 37.077 5.826 1.00 63.88 121 LYS A O 1
ATOM 983 N N . LYS A 1 122 ? 3.871 36.706 7.277 1.00 69.38 122 LYS A N 1
ATOM 984 C CA . LYS A 1 122 ? 4.194 35.348 6.814 1.00 69.38 122 LYS A CA 1
ATOM 985 C C . LYS A 1 122 ? 3.063 34.389 7.209 1.00 69.38 122 LYS A C 1
ATOM 987 O O . LYS A 1 122 ? 2.860 34.150 8.398 1.00 69.38 122 LYS A O 1
ATOM 992 N N . MET A 1 123 ? 2.355 33.835 6.228 1.00 70.69 123 MET A N 1
ATOM 993 C CA . MET A 1 123 ? 1.325 32.804 6.411 1.00 70.69 123 MET A CA 1
ATOM 994 C C . MET A 1 123 ? 1.772 31.517 5.713 1.00 70.69 123 MET A C 1
ATOM 996 O O . MET A 1 123 ? 2.293 31.570 4.603 1.00 70.69 123 MET A O 1
ATOM 1000 N N . SER A 1 124 ? 1.579 30.352 6.329 1.00 71.62 124 SER A N 1
ATOM 1001 C CA . SER A 1 124 ? 1.886 29.057 5.708 1.00 71.62 124 SER A CA 1
ATOM 1002 C C . SER A 1 124 ? 0.658 28.158 5.707 1.00 71.62 124 SER A C 1
ATOM 1004 O O . SER A 1 124 ? 0.098 27.889 6.766 1.00 71.62 124 SER A O 1
ATOM 1006 N N . ILE A 1 125 ? 0.277 27.675 4.532 1.00 68.31 125 ILE A N 1
ATOM 1007 C CA . ILE A 1 125 ? -0.751 26.659 4.324 1.00 68.31 125 ILE A CA 1
ATOM 1008 C C . ILE A 1 125 ? -0.017 25.349 4.053 1.00 68.31 125 ILE A C 1
ATOM 1010 O O . ILE A 1 125 ? 0.821 25.286 3.161 1.00 68.31 125 ILE A O 1
ATOM 1014 N N . THR A 1 126 ? -0.308 24.297 4.803 1.00 68.06 126 THR A N 1
ATOM 1015 C CA . THR A 1 126 ? 0.269 22.968 4.574 1.00 68.06 126 THR A CA 1
ATOM 1016 C C . THR A 1 126 ? -0.849 21.981 4.296 1.00 68.06 126 THR A C 1
ATOM 1018 O O . THR A 1 126 ? -1.955 22.141 4.811 1.00 68.06 126 THR A O 1
ATOM 1021 N N . THR A 1 127 ? -0.592 20.958 3.480 1.00 66.88 127 THR A N 1
ATOM 1022 C CA . THR A 1 127 ? -1.538 19.848 3.371 1.00 66.88 127 THR A CA 1
ATOM 1023 C C . THR A 1 127 ? -1.671 19.193 4.736 1.00 66.88 127 THR A C 1
ATOM 1025 O O . THR A 1 127 ? -0.682 18.724 5.315 1.00 66.88 127 THR A O 1
ATOM 1028 N N . GLU A 1 128 ? -2.898 19.194 5.238 1.00 71.19 128 GLU A N 1
ATOM 1029 C CA . GLU A 1 128 ? -3.291 18.497 6.448 1.00 71.19 128 GLU A CA 1
ATOM 1030 C C . GLU A 1 128 ? -3.039 16.993 6.290 1.00 71.19 128 GLU A C 1
ATOM 1032 O O . GLU A 1 128 ? -3.258 16.427 5.215 1.00 71.19 128 GLU A O 1
ATOM 1037 N N . GLY A 1 129 ? -2.551 16.348 7.354 1.00 75.75 129 GLY A N 1
ATOM 1038 C CA . GLY A 1 129 ? -2.245 14.914 7.330 1.00 75.75 129 GLY A CA 1
ATOM 1039 C C . GLY A 1 129 ? -3.475 14.047 7.052 1.00 75.75 129 GLY A C 1
ATOM 1040 O O . GLY A 1 129 ? -3.362 13.028 6.381 1.00 75.75 129 GLY A O 1
ATOM 1041 N N . GLU A 1 130 ? -4.655 14.476 7.502 1.00 83.81 130 GLU A N 1
ATOM 1042 C CA . GLU A 1 130 ? -5.937 13.830 7.197 1.00 83.81 130 GLU A CA 1
ATOM 1043 C C . GLU A 1 130 ? -6.245 13.879 5.695 1.00 83.81 130 GLU A C 1
ATOM 1045 O O . GLU A 1 130 ? -6.551 12.852 5.096 1.00 83.81 130 GLU A O 1
ATOM 1050 N N . GLY A 1 131 ? -6.070 15.036 5.047 1.00 83.50 131 GLY A N 1
ATOM 1051 C CA . GLY A 1 131 ? -6.329 15.188 3.614 1.00 83.50 131 GLY A CA 1
ATOM 1052 C C . GLY A 1 131 ? -5.430 14.312 2.734 1.00 83.50 131 GLY A C 1
ATOM 1053 O O . GLY A 1 131 ? -5.918 13.673 1.800 1.00 83.50 131 GLY A O 1
ATOM 1054 N N . SER A 1 132 ? -4.128 14.238 3.036 1.00 86.81 132 SER A N 1
ATOM 1055 C CA . SER A 1 132 ? -3.205 13.360 2.298 1.00 86.81 132 SER A CA 1
ATOM 1056 C C . SER A 1 132 ? -3.484 11.880 2.558 1.00 86.81 132 SER A C 1
ATOM 1058 O O . SER A 1 132 ? -3.413 11.077 1.627 1.00 86.81 132 SER A O 1
ATOM 1060 N N . THR A 1 133 ? -3.854 11.526 3.791 1.00 91.12 133 THR A N 1
ATOM 1061 C CA . THR A 1 133 ? -4.268 10.165 4.156 1.00 91.12 133 THR A CA 1
ATOM 1062 C C . THR A 1 133 ? -5.524 9.756 3.402 1.00 91.12 133 THR A C 1
ATOM 1064 O O . THR A 1 133 ? -5.540 8.700 2.778 1.00 91.12 133 THR A O 1
ATOM 1067 N N . ARG A 1 134 ? -6.541 10.619 3.382 1.00 90.44 134 ARG A N 1
ATOM 1068 C CA . ARG A 1 134 ? -7.802 10.373 2.686 1.00 90.44 134 ARG A CA 1
ATOM 1069 C C . ARG A 1 134 ? -7.598 10.215 1.186 1.00 90.44 134 ARG A C 1
ATOM 1071 O O . ARG A 1 134 ? -8.168 9.315 0.582 1.00 90.44 134 ARG A O 1
ATOM 1078 N N . LEU A 1 135 ? -6.772 11.065 0.574 1.00 89.06 135 LEU A N 1
ATOM 1079 C CA . LEU A 1 135 ? -6.433 10.926 -0.842 1.00 89.06 135 LEU A CA 1
ATOM 1080 C C . LEU A 1 135 ? -5.731 9.591 -1.113 1.00 89.06 135 LEU A C 1
ATOM 1082 O O . LEU A 1 135 ? -6.081 8.908 -2.071 1.00 89.06 135 LEU A O 1
ATOM 1086 N N . LEU A 1 136 ? -4.766 9.211 -0.273 1.00 91.62 136 LEU A N 1
ATOM 1087 C CA . LEU A 1 136 ? -4.080 7.931 -0.405 1.00 91.62 136 LEU A CA 1
ATOM 1088 C C . LEU A 1 136 ? -5.048 6.752 -0.285 1.00 91.62 136 LEU A C 1
ATOM 1090 O O . LEU A 1 136 ? -5.028 5.887 -1.155 1.00 91.62 136 LEU A O 1
ATOM 1094 N N . ALA A 1 137 ? -5.894 6.747 0.747 1.00 93.06 137 ALA A N 1
ATOM 1095 C CA . ALA A 1 137 ? -6.896 5.713 0.980 1.00 93.06 137 ALA A CA 1
ATOM 1096 C C . ALA A 1 137 ? -7.838 5.581 -0.224 1.00 93.06 137 ALA A C 1
ATOM 1098 O O . ALA A 1 137 ? -7.998 4.491 -0.757 1.00 93.06 137 ALA A O 1
ATOM 1099 N N . LEU A 1 138 ? -8.348 6.701 -0.750 1.00 91.56 138 LEU A N 1
ATOM 1100 C CA . LEU A 1 138 ? -9.197 6.701 -1.944 1.00 91.56 138 LEU A CA 1
ATOM 1101 C C . LEU A 1 138 ? -8.490 6.122 -3.176 1.00 91.56 138 LEU A C 1
ATOM 1103 O O . LEU A 1 138 ? -9.096 5.365 -3.927 1.00 91.56 138 LEU A O 1
ATOM 1107 N N . VAL A 1 139 ? -7.226 6.475 -3.422 1.00 90.81 139 VAL A N 1
ATOM 1108 C CA . VAL A 1 139 ? -6.488 5.956 -4.588 1.00 90.81 139 VAL A CA 1
ATOM 1109 C C . VAL A 1 139 ? -6.165 4.468 -4.424 1.00 90.81 139 VAL A C 1
ATOM 1111 O O . VAL A 1 139 ? -6.247 3.722 -5.399 1.00 90.81 139 VAL A O 1
ATOM 1114 N N . VAL A 1 140 ? -5.821 4.032 -3.209 1.00 92.94 140 VAL A N 1
ATOM 1115 C CA . VAL A 1 140 ? -5.622 2.615 -2.875 1.00 92.94 140 VAL A CA 1
ATOM 1116 C C . VAL A 1 140 ? -6.916 1.831 -3.096 1.00 92.94 140 VAL A C 1
ATOM 1118 O O . VAL A 1 140 ? -6.892 0.856 -3.842 1.00 92.94 140 VAL A O 1
ATOM 1121 N N . ASP A 1 141 ? -8.041 2.310 -2.564 1.00 93.00 141 ASP A N 1
ATOM 1122 C CA . ASP A 1 141 ? -9.358 1.689 -2.733 1.00 93.00 141 ASP A CA 1
ATOM 1123 C C . ASP A 1 141 ? -9.765 1.616 -4.207 1.00 93.00 141 ASP A C 1
ATOM 1125 O O . ASP A 1 141 ? -10.265 0.590 -4.663 1.00 93.00 141 ASP A O 1
ATOM 1129 N N . LEU A 1 142 ? -9.523 2.678 -4.984 1.00 91.19 142 LEU A N 1
ATOM 1130 C CA . LEU A 1 142 ? -9.786 2.688 -6.425 1.00 91.19 142 LEU A CA 1
ATOM 1131 C C . LEU A 1 142 ? -8.964 1.628 -7.161 1.00 91.19 142 LEU A C 1
ATOM 1133 O O . LEU A 1 142 ? -9.484 0.970 -8.063 1.00 91.19 142 LEU A O 1
ATOM 1137 N N . LEU A 1 143 ? -7.687 1.473 -6.805 1.00 91.31 143 LEU A N 1
ATOM 1138 C CA . LEU A 1 143 ? -6.812 0.486 -7.424 1.00 91.31 143 LEU A CA 1
ATOM 1139 C C . LEU A 1 143 ? -7.226 -0.941 -7.045 1.00 91.31 143 LEU A C 1
ATOM 1141 O O . LEU A 1 143 ? -7.354 -1.780 -7.935 1.00 91.31 143 LEU A O 1
ATOM 1145 N N . ASP A 1 144 ? -7.477 -1.206 -5.763 1.00 92.56 144 ASP A N 1
ATOM 1146 C CA . ASP A 1 144 ? -7.918 -2.520 -5.290 1.00 92.56 144 ASP A CA 1
ATOM 1147 C C . ASP A 1 144 ? -9.295 -2.888 -5.871 1.00 92.56 144 ASP A C 1
ATOM 1149 O O . ASP A 1 144 ? -9.439 -3.969 -6.439 1.00 92.56 144 ASP A O 1
ATOM 1153 N N . THR A 1 145 ? -10.259 -1.961 -5.881 1.00 91.81 145 THR A N 1
ATOM 1154 C CA . THR A 1 145 ? -11.579 -2.166 -6.512 1.00 91.81 145 THR A CA 1
ATOM 1155 C C . THR A 1 145 ? -11.445 -2.444 -8.009 1.00 91.81 145 THR A C 1
ATOM 1157 O O . THR A 1 145 ? -12.087 -3.341 -8.547 1.00 91.81 145 THR A O 1
ATOM 1160 N N . LEU A 1 146 ? -10.574 -1.713 -8.713 1.00 91.75 146 LEU A N 1
ATOM 1161 C CA . LEU A 1 146 ? -10.329 -1.948 -10.135 1.00 91.75 146 LE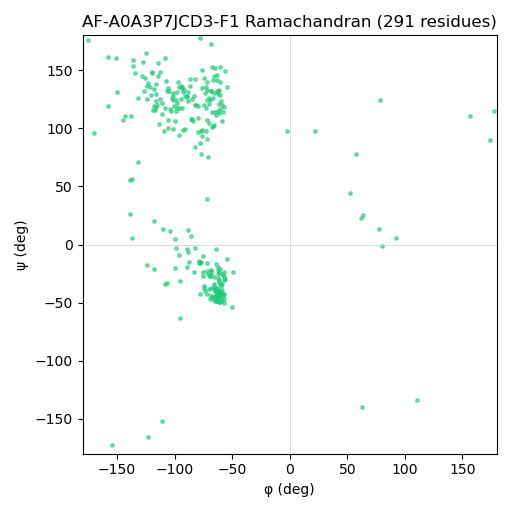U A CA 1
ATOM 1162 C C . LEU A 1 146 ? -9.763 -3.349 -10.394 1.00 91.75 146 LEU A C 1
ATOM 1164 O O . LEU A 1 146 ? -10.135 -3.980 -11.386 1.00 91.75 146 LEU A O 1
ATOM 1168 N N . LEU A 1 147 ? -8.871 -3.830 -9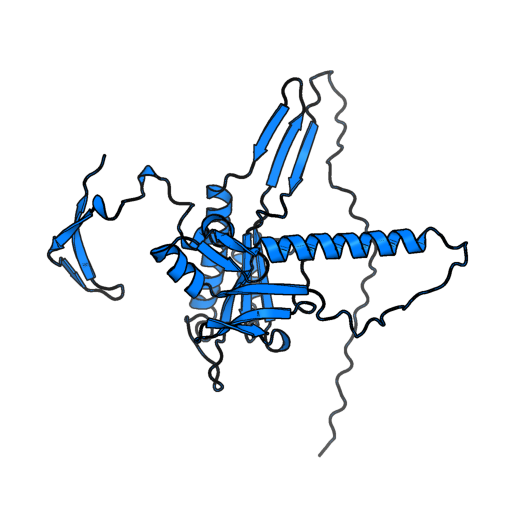.529 1.00 92.06 147 LEU A N 1
ATOM 1169 C CA . LEU A 1 147 ? -8.342 -5.184 -9.625 1.00 92.06 147 LEU A CA 1
ATOM 1170 C C . LEU A 1 147 ? -9.433 -6.224 -9.349 1.00 92.06 147 LEU A C 1
ATOM 1172 O O . LEU A 1 147 ? -9.561 -7.169 -10.126 1.00 92.06 147 LEU A O 1
ATOM 1176 N N . GLU A 1 148 ? -10.224 -6.047 -8.292 1.00 91.38 148 GLU A N 1
ATOM 1177 C CA . GLU A 1 148 ? -11.300 -6.967 -7.906 1.00 91.38 148 GLU A CA 1
ATOM 1178 C C . GLU A 1 148 ? -12.402 -7.063 -8.976 1.00 91.38 148 GLU A C 1
ATOM 1180 O O . GLU A 1 148 ? -12.741 -8.168 -9.406 1.00 91.38 148 GLU A O 1
ATOM 1185 N N . ASP A 1 149 ? -12.899 -5.926 -9.470 1.00 92.00 149 ASP A N 1
ATOM 1186 C CA . ASP A 1 149 ? -14.043 -5.872 -10.388 1.00 92.00 149 ASP A CA 1
ATOM 1187 C C . ASP A 1 149 ? -13.679 -6.242 -11.830 1.00 92.00 149 ASP A C 1
ATOM 1189 O O . ASP A 1 149 ? -14.430 -6.938 -12.519 1.00 92.00 149 ASP A O 1
ATOM 1193 N N . TRP A 1 150 ? -12.536 -5.754 -12.326 1.00 91.75 150 TRP A N 1
ATOM 1194 C CA . TRP A 1 150 ? -12.175 -5.901 -13.742 1.00 91.75 150 TRP A CA 1
ATOM 1195 C C . TRP A 1 150 ? -11.190 -7.033 -14.006 1.00 91.75 150 TRP A C 1
ATOM 1197 O O . TRP A 1 150 ? -11.105 -7.503 -15.144 1.00 91.75 150 TRP A O 1
ATOM 1207 N N . TYR A 1 151 ? -10.453 -7.481 -12.987 1.00 92.75 151 TYR A N 1
ATOM 1208 C CA . TYR A 1 151 ? -9.406 -8.493 -13.122 1.00 92.75 151 TYR A CA 1
ATOM 1209 C C . TYR A 1 151 ? -9.451 -9.535 -11.989 1.00 92.75 151 TYR A C 1
ATOM 1211 O O . TYR A 1 151 ? -8.430 -9.780 -11.345 1.00 92.75 151 TYR A O 1
ATOM 1219 N N . PRO A 1 152 ? -10.584 -10.228 -11.767 1.00 89.00 152 PRO A N 1
ATOM 1220 C CA . PRO A 1 152 ? -10.802 -11.078 -10.589 1.00 89.00 152 PRO A CA 1
ATOM 1221 C C . PRO A 1 152 ? -9.757 -12.191 -10.400 1.00 89.00 152 PRO A C 1
ATOM 1223 O O . PRO A 1 152 ? -9.470 -12.579 -9.267 1.00 89.00 152 PRO A O 1
ATOM 1226 N N . ALA A 1 153 ? -9.146 -12.667 -11.494 1.00 87.06 153 ALA A N 1
ATOM 1227 C CA . ALA A 1 153 ? -8.074 -13.666 -11.478 1.00 87.06 153 ALA A CA 1
ATOM 1228 C C . ALA A 1 153 ? -6.799 -13.205 -10.742 1.00 87.06 153 ALA A C 1
ATOM 1230 O O . ALA A 1 153 ? -6.052 -14.045 -10.257 1.00 87.06 153 ALA A O 1
ATOM 1231 N N . ILE A 1 154 ? -6.554 -11.894 -10.653 1.00 89.25 154 ILE A N 1
ATOM 1232 C CA . ILE A 1 154 ? -5.441 -11.302 -9.888 1.00 89.25 154 ILE A CA 1
ATOM 1233 C C . ILE A 1 154 ? -5.913 -10.393 -8.751 1.00 89.25 154 ILE A C 1
ATOM 1235 O O . ILE A 1 154 ? -5.145 -10.125 -7.832 1.00 89.25 154 ILE A O 1
ATOM 1239 N N . GLY A 1 155 ? -7.147 -9.888 -8.824 1.00 83.06 155 GLY A N 1
ATOM 1240 C CA . GLY A 1 155 ? -7.684 -8.928 -7.868 1.00 83.06 155 GLY A CA 1
ATOM 1241 C C . GLY A 1 155 ? -8.062 -9.533 -6.532 1.00 83.06 155 GLY A C 1
ATOM 1242 O O . GLY A 1 155 ? -7.969 -8.854 -5.515 1.00 83.06 155 GLY A O 1
ATOM 1243 N N . THR A 1 156 ? -8.399 -10.824 -6.504 1.00 86.69 156 THR A N 1
ATOM 1244 C CA . THR A 1 156 ? -8.631 -11.512 -5.233 1.00 86.69 156 THR A CA 1
ATOM 1245 C C . THR A 1 156 ? -7.345 -11.503 -4.401 1.00 86.69 156 THR A C 1
ATOM 1247 O O . THR A 1 156 ? -6.264 -11.866 -4.874 1.00 86.69 156 THR A O 1
ATOM 1250 N N . ARG A 1 157 ? -7.446 -11.079 -3.138 1.00 84.31 157 ARG A N 1
ATOM 1251 C CA . ARG A 1 157 ? -6.294 -11.017 -2.233 1.00 84.31 157 ARG A CA 1
ATOM 1252 C C . ARG A 1 157 ? -5.719 -12.416 -1.993 1.00 84.31 157 ARG A C 1
ATOM 1254 O O . ARG A 1 157 ? -6.464 -13.378 -1.839 1.00 84.31 157 ARG A O 1
ATOM 1261 N N . PHE A 1 158 ? -4.393 -12.510 -1.919 1.00 85.56 158 PHE A N 1
ATOM 1262 C CA . PHE A 1 158 ? -3.661 -13.763 -1.695 1.00 85.56 158 PHE A CA 1
ATOM 1263 C C . PHE A 1 158 ? -3.805 -14.816 -2.805 1.00 85.56 158 PHE A C 1
ATOM 1265 O O . PHE A 1 158 ? -3.651 -16.009 -2.548 1.00 85.56 158 PHE A O 1
ATOM 1272 N N . VAL A 1 159 ? -4.095 -14.411 -4.045 1.00 89.06 159 VAL A N 1
ATOM 1273 C CA . VAL A 1 159 ? -3.932 -15.325 -5.183 1.00 89.06 159 VAL A CA 1
ATOM 1274 C C . VAL A 1 159 ? -2.444 -15.521 -5.455 1.00 89.06 159 VAL A C 1
ATOM 1276 O O . VAL A 1 159 ? -1.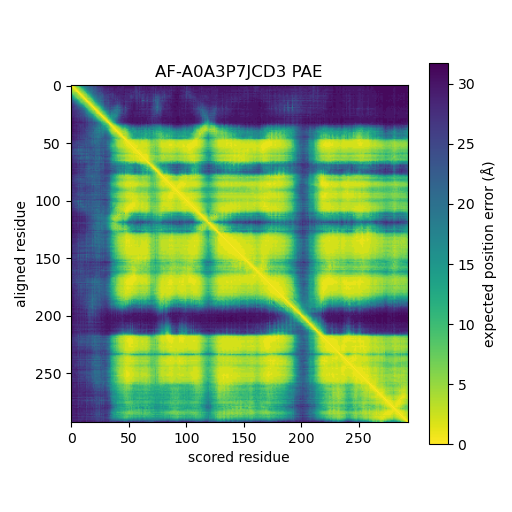682 -14.552 -5.515 1.00 89.06 159 VAL A O 1
ATOM 1279 N N . HIS A 1 160 ? -2.055 -16.782 -5.635 1.00 90.12 160 HIS A N 1
ATOM 1280 C CA . HIS A 1 160 ? -0.676 -17.185 -5.871 1.00 90.12 160 HIS A CA 1
ATOM 1281 C C . HIS A 1 160 ? -0.490 -17.783 -7.269 1.00 90.12 160 HIS A C 1
ATOM 1283 O O . HIS A 1 160 ? -1.429 -18.311 -7.871 1.00 90.12 160 HIS A O 1
ATOM 1289 N N . SER A 1 161 ? 0.741 -17.719 -7.764 1.00 88.94 161 SER A N 1
ATOM 1290 C CA . SER A 1 161 ? 1.213 -18.483 -8.912 1.00 88.94 161 SER A CA 1
ATOM 1291 C C . SER A 1 161 ? 1.298 -19.980 -8.573 1.00 88.94 161 SER A C 1
ATOM 1293 O O . SER A 1 161 ? 1.167 -20.394 -7.419 1.00 88.94 161 SER A O 1
ATOM 1295 N N . SER A 1 162 ? 1.577 -20.814 -9.578 1.00 86.94 162 SER A N 1
ATOM 1296 C CA . SER A 1 162 ? 1.893 -22.235 -9.367 1.00 86.94 162 SER A CA 1
ATOM 1297 C C . SER A 1 162 ? 3.164 -22.463 -8.544 1.00 86.94 162 SER A C 1
ATOM 1299 O O . SER A 1 162 ? 3.352 -23.553 -8.013 1.00 86.94 162 SER A O 1
ATOM 1301 N N . GLU A 1 163 ? 4.032 -21.455 -8.455 1.00 87.00 163 GLU A N 1
ATOM 1302 C CA . GLU A 1 163 ? 5.279 -21.487 -7.684 1.00 87.00 163 GLU A CA 1
ATOM 1303 C C . GLU A 1 163 ? 5.068 -21.033 -6.230 1.00 87.00 163 GLU A C 1
ATOM 1305 O O . GLU A 1 163 ? 5.956 -21.193 -5.399 1.00 87.00 163 GLU A O 1
ATOM 1310 N N . GLY A 1 164 ? 3.862 -20.555 -5.896 1.00 86.94 164 GLY A N 1
ATOM 1311 C CA . GLY A 1 164 ? 3.498 -20.109 -4.552 1.00 86.94 164 GLY A CA 1
ATOM 1312 C C . GLY A 1 164 ? 3.709 -18.615 -4.307 1.00 86.94 164 GLY A C 1
ATOM 1313 O O . GLY A 1 164 ? 3.488 -18.160 -3.190 1.00 86.94 164 GLY A O 1
ATOM 1314 N N . ASP A 1 165 ? 4.078 -17.842 -5.328 1.00 88.19 165 ASP A N 1
ATOM 1315 C CA . ASP A 1 165 ? 4.293 -16.400 -5.207 1.00 88.19 165 ASP A CA 1
ATOM 1316 C C . ASP A 1 165 ? 3.003 -15.605 -5.385 1.00 88.19 165 ASP A C 1
ATOM 1318 O O . ASP A 1 165 ? 2.177 -15.919 -6.241 1.00 88.19 165 ASP A O 1
ATOM 1322 N N . LEU A 1 166 ? 2.832 -14.532 -4.614 1.00 92.19 166 LEU A N 1
ATOM 1323 C CA . LEU A 1 166 ? 1.676 -13.647 -4.740 1.00 92.19 166 LEU A CA 1
ATOM 1324 C C . LEU A 1 166 ? 1.643 -12.958 -6.108 1.00 92.19 166 LEU A C 1
ATOM 1326 O O . LEU A 1 166 ? 2.617 -12.336 -6.527 1.00 92.19 166 LEU A O 1
ATOM 1330 N N . LEU A 1 167 ? 0.481 -12.973 -6.770 1.00 93.69 167 LEU A N 1
ATOM 1331 C CA . LEU A 1 167 ? 0.320 -12.295 -8.062 1.00 93.69 167 LEU A CA 1
ATOM 1332 C C . LEU A 1 167 ? 0.361 -10.767 -7.940 1.00 93.69 167 LEU A C 1
ATOM 1334 O O . LEU A 1 167 ? 0.730 -10.095 -8.905 1.00 93.69 167 LEU A O 1
ATOM 1338 N N . VAL A 1 168 ? -0.016 -10.233 -6.775 1.00 95.12 168 VAL A N 1
ATOM 1339 C CA . VAL A 1 168 ? 0.032 -8.805 -6.439 1.00 95.12 168 VAL A CA 1
ATOM 1340 C C . VAL A 1 168 ? 0.560 -8.646 -5.017 1.00 95.12 168 VAL A C 1
ATOM 1342 O O . VAL A 1 168 ? -0.136 -8.950 -4.047 1.00 95.12 168 VAL A O 1
ATOM 1345 N N . ASN A 1 169 ? 1.772 -8.115 -4.899 1.00 95.56 169 ASN A N 1
ATOM 1346 C CA . ASN A 1 169 ? 2.374 -7.728 -3.630 1.00 95.56 169 ASN A CA 1
ATOM 1347 C C . ASN A 1 169 ? 2.155 -6.232 -3.389 1.00 95.56 169 ASN A C 1
ATOM 1349 O O . ASN A 1 169 ? 2.338 -5.418 -4.296 1.00 95.56 169 ASN A O 1
ATOM 1353 N N . ARG A 1 170 ? 1.772 -5.866 -2.164 1.00 96.50 170 ARG A N 1
ATOM 1354 C CA . ARG A 1 170 ? 1.487 -4.483 -1.761 1.00 96.50 170 ARG A CA 1
ATOM 1355 C C . ARG A 1 170 ? 2.480 -4.070 -0.689 1.00 96.50 170 ARG A C 1
ATOM 1357 O O . ARG A 1 170 ? 2.479 -4.631 0.406 1.00 96.50 170 ARG A O 1
ATOM 1364 N N . PHE A 1 171 ? 3.311 -3.088 -1.003 1.00 97.44 171 PHE A N 1
ATOM 1365 C CA . PHE A 1 171 ? 4.400 -2.651 -0.145 1.00 97.44 171 PHE A CA 1
ATOM 1366 C C . PHE A 1 171 ? 4.269 -1.188 0.271 1.00 97.44 171 PHE A C 1
ATOM 1368 O O . PHE A 1 171 ? 3.817 -0.323 -0.484 1.00 97.44 171 PHE A O 1
ATOM 1375 N N . VAL A 1 172 ? 4.749 -0.918 1.479 1.00 97.56 172 VAL A N 1
ATOM 1376 C CA . VAL A 1 172 ? 4.942 0.396 2.077 1.00 97.56 172 VAL A CA 1
ATOM 1377 C C . VAL A 1 172 ? 6.447 0.614 2.243 1.00 97.56 172 VAL A C 1
ATOM 1379 O O . VAL A 1 172 ? 7.058 0.028 3.141 1.00 97.56 172 VAL A O 1
ATOM 1382 N N . PRO A 1 173 ? 7.086 1.427 1.388 1.00 96.19 173 PRO A N 1
ATOM 1383 C CA . PRO A 1 173 ? 8.490 1.770 1.558 1.00 96.19 173 PRO A CA 1
ATOM 1384 C C . PRO A 1 173 ? 8.722 2.594 2.828 1.00 96.19 173 PRO A C 1
ATOM 1386 O O . PRO A 1 173 ? 7.919 3.459 3.181 1.00 96.19 173 PRO A O 1
ATOM 1389 N N . CYS A 1 174 ? 9.858 2.383 3.492 1.00 95.56 174 CYS A N 1
ATOM 1390 C CA . CYS A 1 174 ? 10.322 3.275 4.548 1.00 95.56 174 CYS A CA 1
ATOM 1391 C C . CYS A 1 174 ? 10.503 4.696 3.984 1.00 95.56 174 CYS A C 1
ATOM 1393 O O . CYS A 1 174 ? 11.324 4.911 3.087 1.00 95.56 174 CYS A O 1
ATOM 1395 N N . SER A 1 175 ? 9.775 5.675 4.532 1.00 92.25 175 SER A N 1
ATOM 1396 C CA . SER A 1 175 ? 9.832 7.074 4.075 1.00 92.25 175 SER A CA 1
ATOM 1397 C C . SER A 1 175 ? 11.229 7.683 4.212 1.00 92.25 175 SER A C 1
ATOM 1399 O O . SER A 1 175 ? 11.652 8.454 3.354 1.00 92.25 175 SER A O 1
ATOM 1401 N N . LYS A 1 176 ? 11.980 7.282 5.244 1.00 93.06 176 LYS A N 1
ATOM 1402 C CA . LYS A 1 176 ? 13.360 7.729 5.471 1.00 93.06 176 LYS A CA 1
ATOM 1403 C C . LYS A 1 176 ? 14.339 7.118 4.463 1.00 93.06 176 LYS A C 1
ATOM 1405 O O . LYS A 1 176 ? 15.130 7.858 3.897 1.00 93.06 176 LYS A O 1
ATOM 1410 N N . CYS A 1 177 ? 14.230 5.817 4.149 1.00 94.06 177 CYS A N 1
ATOM 1411 C CA . CYS A 1 177 ? 15.006 5.206 3.055 1.00 94.06 177 CYS A CA 1
ATOM 1412 C C . CYS A 1 177 ? 14.734 5.932 1.740 1.00 94.06 177 CYS A C 1
ATOM 1414 O O . CYS A 1 177 ? 15.664 6.347 1.064 1.00 94.06 177 CYS A O 1
ATOM 1416 N N . ALA A 1 178 ? 13.458 6.114 1.397 1.00 91.25 178 ALA A N 1
ATOM 1417 C CA . ALA A 1 178 ? 13.062 6.809 0.180 1.00 91.25 178 ALA A CA 1
ATOM 1418 C C . ALA A 1 178 ? 13.636 8.236 0.115 1.00 91.25 178 ALA A C 1
ATOM 1420 O O . ALA A 1 178 ? 14.126 8.647 -0.934 1.00 91.25 178 ALA A O 1
ATOM 1421 N N . CYS A 1 179 ? 13.603 8.973 1.229 1.00 89.25 179 CYS A N 1
ATOM 1422 C CA . CYS A 1 179 ? 14.147 10.325 1.310 1.00 89.25 179 CYS A CA 1
ATOM 1423 C C . CYS A 1 179 ? 15.671 10.355 1.126 1.00 89.25 179 CYS A C 1
ATOM 1425 O O . CYS A 1 179 ? 16.159 11.129 0.305 1.00 89.25 179 CYS A O 1
ATOM 1427 N N . ASP A 1 180 ? 16.415 9.503 1.837 1.00 90.50 180 ASP A N 1
ATOM 1428 C CA . ASP A 1 180 ? 17.880 9.450 1.748 1.00 90.50 180 ASP A CA 1
ATOM 1429 C C . ASP A 1 180 ? 18.346 9.106 0.328 1.00 90.50 180 ASP A C 1
ATOM 1431 O O . ASP A 1 180 ? 19.266 9.732 -0.199 1.00 90.50 180 ASP A O 1
ATOM 1435 N N . ILE A 1 181 ? 17.675 8.142 -0.310 1.00 89.56 181 ILE A N 1
ATOM 1436 C CA . ILE A 1 181 ? 17.992 7.692 -1.669 1.00 89.56 181 ILE A CA 1
ATOM 1437 C C . ILE A 1 181 ? 17.682 8.789 -2.687 1.00 89.56 181 ILE A C 1
ATOM 1439 O O . ILE A 1 181 ? 18.511 9.074 -3.547 1.00 89.56 181 ILE A O 1
ATOM 1443 N N . ALA A 1 182 ? 16.520 9.439 -2.580 1.00 84.75 182 ALA A N 1
ATOM 1444 C CA . ALA A 1 182 ? 16.157 10.534 -3.476 1.00 84.75 182 ALA A CA 1
ATOM 1445 C C . ALA A 1 182 ? 17.117 11.730 -3.334 1.00 84.75 182 ALA A C 1
ATOM 1447 O O . ALA A 1 182 ? 17.517 12.324 -4.334 1.00 84.75 182 ALA A O 1
ATOM 1448 N N . ALA A 1 183 ? 17.525 12.063 -2.104 1.00 84.44 183 ALA A N 1
ATOM 1449 C CA . ALA A 1 183 ? 18.488 13.132 -1.850 1.00 84.44 183 ALA A CA 1
ATOM 1450 C C . ALA A 1 183 ? 19.864 12.823 -2.456 1.00 84.44 183 ALA A C 1
ATOM 1452 O O . ALA A 1 183 ? 20.527 13.714 -2.983 1.00 84.44 183 ALA A O 1
ATOM 1453 N N . GLU A 1 184 ? 20.297 11.567 -2.395 1.00 82.38 184 GLU A N 1
ATOM 1454 C CA . GLU A 1 184 ? 21.569 11.142 -2.969 1.00 82.38 184 GLU A CA 1
ATOM 1455 C C . GLU A 1 184 ? 21.534 11.073 -4.501 1.00 82.38 184 GLU A C 1
ATOM 1457 O O . GLU A 1 184 ? 22.475 11.528 -5.149 1.00 82.38 184 GLU A O 1
ATOM 1462 N N . ALA A 1 185 ? 20.435 10.591 -5.088 1.00 78.75 185 ALA A N 1
ATOM 1463 C CA . ALA A 1 185 ? 20.237 10.619 -6.535 1.00 78.75 185 ALA A CA 1
ATOM 1464 C C . ALA A 1 185 ? 20.311 12.056 -7.076 1.00 78.75 185 ALA A C 1
ATOM 1466 O O . ALA A 1 185 ? 20.991 12.305 -8.071 1.00 78.75 185 ALA A O 1
ATOM 1467 N N . GLN A 1 186 ? 19.692 13.017 -6.378 1.00 74.75 186 GLN A N 1
ATOM 1468 C CA . GLN A 1 186 ? 19.778 14.430 -6.747 1.00 74.75 186 GLN A CA 1
ATOM 1469 C C . GLN A 1 186 ? 21.219 14.958 -6.685 1.00 74.75 186 GLN A C 1
ATOM 1471 O O . GLN A 1 186 ? 21.671 15.589 -7.636 1.00 74.75 186 GLN A O 1
ATOM 1476 N N . ARG A 1 187 ? 21.972 14.647 -5.617 1.00 75.38 187 ARG A N 1
ATOM 1477 C CA . ARG A 1 187 ? 23.390 15.042 -5.502 1.00 75.38 187 ARG A CA 1
ATOM 1478 C C . ARG A 1 187 ? 24.238 14.502 -6.654 1.00 75.38 187 ARG A C 1
ATOM 1480 O O . ARG A 1 187 ? 25.032 15.241 -7.229 1.00 75.38 187 ARG A O 1
ATOM 1487 N N . ALA A 1 188 ? 24.051 13.233 -7.012 1.00 70.69 188 ALA A N 1
ATOM 1488 C CA . ALA A 1 188 ? 24.784 12.612 -8.111 1.00 70.69 188 ALA A CA 1
ATOM 1489 C C . ALA A 1 188 ? 24.476 13.273 -9.469 1.00 70.69 188 ALA A C 1
ATOM 1491 O O . ALA A 1 188 ? 25.377 13.434 -10.295 1.00 70.69 188 ALA A O 1
ATOM 1492 N N . HIS A 1 189 ? 23.221 13.676 -9.696 1.00 67.75 189 HIS A N 1
ATOM 1493 C CA . HIS A 1 189 ? 22.831 14.428 -10.889 1.00 67.75 189 HIS A CA 1
ATOM 1494 C C . HIS A 1 189 ? 23.480 15.818 -10.940 1.00 67.75 189 HIS A C 1
ATOM 1496 O O . HIS A 1 189 ? 24.026 16.190 -11.982 1.00 67.75 189 HIS A O 1
ATOM 1502 N N . ASP A 1 190 ? 23.485 16.547 -9.822 1.00 66.12 190 ASP A N 1
ATOM 1503 C CA . ASP A 1 190 ? 24.067 17.891 -9.743 1.00 66.12 190 ASP A CA 1
ATOM 1504 C C . ASP A 1 190 ? 25.593 17.865 -9.997 1.00 66.12 190 ASP A C 1
ATOM 1506 O O . ASP A 1 190 ? 26.126 18.688 -10.747 1.00 66.12 190 ASP A O 1
ATOM 1510 N N . ASP A 1 191 ? 26.312 16.877 -9.450 1.00 68.00 191 ASP A N 1
ATOM 1511 C CA . ASP A 1 191 ? 27.762 16.718 -9.652 1.00 68.00 191 ASP A CA 1
ATOM 1512 C C . ASP A 1 191 ? 28.128 16.390 -11.113 1.00 68.00 191 ASP A C 1
ATOM 1514 O O . ASP A 1 191 ? 29.144 16.870 -11.640 1.00 68.00 191 ASP A O 1
ATOM 1518 N N . ALA A 1 192 ? 27.291 15.603 -11.798 1.00 63.34 192 ALA A N 1
ATOM 1519 C CA . ALA A 1 192 ? 27.477 15.280 -13.210 1.00 63.34 192 ALA A CA 1
ATOM 1520 C C . ALA A 1 192 ? 27.348 16.530 -14.101 1.00 63.34 192 ALA A C 1
ATOM 1522 O O . ALA A 1 192 ? 28.172 16.723 -15.001 1.00 63.34 192 ALA A O 1
ATOM 1523 N N . GLU A 1 193 ? 26.398 17.428 -13.822 1.00 58.38 193 GLU A N 1
ATOM 1524 C CA . GLU A 1 193 ? 26.260 18.697 -14.551 1.00 58.38 193 GLU A CA 1
ATOM 1525 C C . GLU A 1 193 ? 27.449 19.647 -14.339 1.00 58.38 193 GLU A C 1
ATOM 1527 O O . GLU A 1 193 ? 27.909 20.298 -15.286 1.00 58.38 193 GLU A O 1
ATOM 1532 N N . VAL A 1 194 ? 27.999 19.713 -13.122 1.00 58.69 194 VAL A N 1
ATOM 1533 C CA . VAL A 1 194 ? 29.157 20.574 -12.820 1.00 58.69 194 VAL A CA 1
ATOM 1534 C C . VAL A 1 194 ? 30.408 20.106 -13.575 1.00 58.69 194 VAL A C 1
ATOM 1536 O O . VAL A 1 194 ? 31.202 20.938 -14.035 1.00 58.69 194 VAL A O 1
ATOM 1539 N N . SER A 1 195 ? 30.564 18.793 -13.776 1.00 56.56 195 SER A N 1
ATOM 1540 C CA . SER A 1 195 ? 31.690 18.212 -14.520 1.00 56.56 195 SER A CA 1
ATOM 1541 C C . SER A 1 195 ? 31.696 18.583 -16.013 1.00 56.56 195 SER A C 1
ATOM 1543 O O . SER A 1 195 ? 32.765 18.743 -16.605 1.00 56.56 195 SER A O 1
ATOM 1545 N N . HIS A 1 196 ? 30.527 18.853 -16.605 1.00 52.91 196 HIS A N 1
ATOM 1546 C CA . HIS A 1 196 ? 30.411 19.290 -17.999 1.00 52.91 196 HIS A CA 1
ATOM 1547 C C . HIS A 1 196 ? 30.771 20.769 -18.226 1.00 52.91 196 HIS A C 1
ATOM 1549 O O . HIS A 1 196 ? 31.029 21.162 -19.364 1.00 52.91 196 HIS A O 1
ATOM 1555 N N . ARG A 1 197 ? 30.851 21.601 -17.173 1.00 52.62 197 ARG A N 1
ATOM 1556 C CA . ARG A 1 197 ? 31.168 23.041 -17.297 1.00 52.62 197 ARG A CA 1
ATOM 1557 C C . ARG A 1 197 ? 32.631 23.410 -17.020 1.00 52.62 197 ARG A C 1
ATOM 1559 O O . ARG A 1 197 ? 32.992 24.575 -17.176 1.00 52.62 197 ARG A O 1
ATOM 1566 N N . LYS A 1 198 ? 33.496 22.461 -16.643 1.00 47.53 198 LYS A N 1
ATOM 1567 C CA . LYS A 1 198 ? 34.925 22.718 -16.369 1.00 47.53 198 LYS A CA 1
ATOM 1568 C C . LYS A 1 198 ? 35.849 21.712 -17.058 1.00 47.53 198 LYS A C 1
ATOM 1570 O O . LYS A 1 198 ? 36.538 20.928 -16.416 1.00 47.53 198 LYS A O 1
ATOM 1575 N N . SER A 1 199 ? 35.949 21.815 -18.380 1.00 46.81 199 SER A N 1
ATOM 1576 C CA . SER A 1 199 ? 37.096 21.283 -19.123 1.00 46.81 199 SER A CA 1
ATOM 1577 C C . SER A 1 199 ? 38.258 22.283 -19.070 1.00 46.81 199 SER A C 1
ATOM 1579 O O . SER A 1 199 ? 38.413 23.082 -19.989 1.00 46.81 199 SER A O 1
ATOM 1581 N N . SER A 1 200 ? 39.056 22.239 -17.996 1.00 45.91 200 SER A N 1
ATOM 1582 C CA . SER A 1 200 ? 40.503 22.537 -18.012 1.00 45.91 200 SER A CA 1
ATOM 1583 C C . SER A 1 200 ? 41.074 22.535 -16.587 1.00 45.91 200 SER A C 1
ATOM 1585 O O . SER A 1 200 ? 41.083 23.571 -15.927 1.00 45.91 200 SER A O 1
ATOM 1587 N N . SER A 1 201 ? 41.545 21.383 -16.103 1.00 38.62 201 SER A N 1
ATOM 1588 C CA . SER A 1 201 ? 42.738 21.262 -15.243 1.00 38.62 201 SER A CA 1
ATOM 1589 C C . SER A 1 201 ? 42.921 19.798 -14.837 1.00 38.62 201 SER A C 1
ATOM 1591 O O . SER A 1 201 ? 42.095 19.215 -14.138 1.00 38.62 201 SER A O 1
ATOM 1593 N N . GLU A 1 202 ? 44.018 19.209 -15.302 1.00 47.78 202 GLU A N 1
ATOM 1594 C CA . GLU A 1 202 ? 44.489 17.872 -14.961 1.00 47.78 202 GLU A CA 1
ATOM 1595 C C . GLU A 1 202 ? 44.787 17.752 -13.458 1.00 47.78 202 GLU A C 1
ATOM 1597 O O . GLU A 1 202 ? 45.758 18.328 -12.966 1.00 47.78 202 GLU A O 1
ATOM 1602 N N . ARG A 1 203 ? 44.006 16.945 -12.726 1.00 36.50 203 ARG A N 1
ATOM 1603 C CA . ARG A 1 203 ? 44.441 16.332 -11.460 1.00 36.50 203 ARG A CA 1
ATOM 1604 C C . ARG A 1 203 ? 43.890 14.911 -11.318 1.00 36.50 203 ARG A C 1
ATOM 1606 O O . ARG A 1 203 ? 42.697 14.712 -11.141 1.00 36.50 203 ARG A O 1
ATOM 1613 N N . ALA A 1 204 ? 44.819 13.957 -11.405 1.00 37.31 204 ALA A N 1
ATOM 1614 C CA . ALA A 1 204 ? 44.815 12.582 -10.895 1.00 37.31 204 ALA A CA 1
ATOM 1615 C C . ALA A 1 204 ? 43.446 11.930 -10.605 1.00 37.31 204 ALA A C 1
ATOM 1617 O O . ALA A 1 204 ? 42.891 12.041 -9.512 1.00 37.31 204 ALA A O 1
ATOM 1618 N N . VAL A 1 205 ? 42.979 11.137 -11.571 1.00 39.72 205 VAL A N 1
ATOM 1619 C CA . VAL A 1 205 ? 41.839 10.223 -11.448 1.00 39.72 205 VAL A CA 1
ATOM 1620 C C . VAL A 1 205 ? 42.178 9.114 -10.443 1.00 39.72 205 VAL A C 1
ATOM 1622 O O . VAL A 1 205 ? 42.898 8.168 -10.762 1.00 39.72 205 VAL A O 1
ATOM 1625 N N . ARG A 1 206 ? 41.648 9.202 -9.218 1.00 43.94 206 ARG A N 1
ATOM 1626 C CA . ARG A 1 206 ? 41.479 8.025 -8.355 1.00 43.94 206 ARG A CA 1
ATOM 1627 C C . ARG A 1 206 ? 40.159 7.354 -8.714 1.00 43.94 206 ARG A C 1
ATOM 1629 O O . ARG A 1 206 ? 39.103 7.876 -8.389 1.00 43.94 206 ARG A O 1
ATOM 1636 N N . GLY A 1 207 ? 40.267 6.195 -9.362 1.00 39.69 207 GLY A N 1
ATOM 1637 C CA . GLY A 1 207 ? 39.248 5.143 -9.400 1.00 39.69 207 GLY A CA 1
ATOM 1638 C C . GLY A 1 207 ? 37.879 5.563 -9.927 1.00 39.69 207 GLY A C 1
ATOM 1639 O O . GLY A 1 207 ? 36.940 5.709 -9.152 1.00 39.69 207 GLY A O 1
ATOM 1640 N N . SER A 1 208 ? 37.751 5.677 -11.250 1.00 47.38 208 SER A N 1
ATOM 1641 C CA . SER A 1 208 ? 36.440 5.649 -11.902 1.00 47.38 208 SER A CA 1
ATOM 1642 C C . SER A 1 208 ? 35.826 4.265 -11.661 1.00 47.38 208 SER A C 1
ATOM 1644 O O . SER A 1 208 ? 36.361 3.260 -12.130 1.00 47.38 208 SER A O 1
ATOM 1646 N N . LYS A 1 209 ? 34.759 4.191 -10.860 1.00 48.22 209 LYS A N 1
ATOM 1647 C CA . LYS A 1 209 ? 33.955 2.972 -10.745 1.00 48.22 209 LYS A CA 1
ATOM 1648 C C . LYS A 1 209 ? 33.134 2.866 -12.025 1.00 48.22 209 LYS A C 1
ATOM 1650 O O . LYS A 1 209 ? 32.400 3.790 -12.365 1.00 48.22 209 LYS A O 1
ATOM 1655 N N . THR A 1 210 ? 33.317 1.779 -12.763 1.00 45.53 210 THR A N 1
ATOM 1656 C CA . THR A 1 210 ? 32.612 1.524 -14.017 1.00 45.53 210 THR A CA 1
ATOM 1657 C C . THR A 1 210 ? 31.109 1.390 -13.783 1.00 45.53 210 THR A C 1
ATOM 1659 O O . THR A 1 210 ? 30.665 0.843 -12.777 1.00 45.53 210 THR A O 1
ATOM 1662 N N . THR A 1 211 ? 30.332 1.851 -14.757 1.00 50.56 211 THR A N 1
ATOM 1663 C CA . THR A 1 211 ? 28.867 1.992 -14.783 1.00 50.56 211 THR A CA 1
ATOM 1664 C C . THR A 1 211 ? 28.068 0.716 -14.464 1.00 50.56 211 THR A C 1
ATOM 1666 O O . THR A 1 211 ? 26.871 0.803 -14.226 1.00 50.56 211 THR A O 1
ATOM 1669 N N . GLY A 1 212 ? 28.709 -0.459 -14.446 1.00 46.03 212 GLY A N 1
ATOM 1670 C CA . GLY A 1 212 ? 28.086 -1.752 -14.137 1.00 46.03 212 GLY A CA 1
ATOM 1671 C C . GLY A 1 212 ? 28.035 -2.141 -12.650 1.00 46.03 212 GLY A C 1
ATOM 1672 O O . GLY A 1 212 ? 27.260 -3.022 -12.309 1.00 46.03 212 GLY A O 1
ATOM 1673 N N . ASP A 1 213 ? 28.799 -1.484 -11.766 1.00 44.69 213 ASP A N 1
ATOM 1674 C CA . ASP A 1 213 ? 28.867 -1.815 -10.321 1.00 44.69 213 ASP A CA 1
ATOM 1675 C C . ASP A 1 213 ? 28.005 -0.889 -9.433 1.00 44.69 213 ASP A C 1
ATOM 1677 O O . ASP A 1 213 ? 28.045 -0.954 -8.204 1.00 44.69 213 ASP A O 1
ATOM 1681 N N . ILE A 1 214 ? 27.238 0.019 -10.042 1.00 51.88 214 ILE A N 1
ATOM 1682 C CA . ILE A 1 214 ? 26.440 1.050 -9.349 1.00 51.88 214 ILE A CA 1
ATOM 1683 C C . ILE A 1 214 ? 25.024 0.542 -9.017 1.00 51.88 214 ILE A C 1
ATOM 1685 O O . ILE A 1 214 ? 24.369 1.070 -8.120 1.00 51.88 214 ILE A O 1
ATOM 1689 N N . SER A 1 215 ? 24.565 -0.514 -9.694 1.00 50.25 215 SER A N 1
ATOM 1690 C CA . SER A 1 215 ? 23.166 -0.967 -9.734 1.00 50.25 215 SER A CA 1
ATOM 1691 C C . SER A 1 215 ? 22.565 -1.451 -8.403 1.00 50.25 215 SER A C 1
ATOM 1693 O O . SER A 1 215 ? 21.381 -1.762 -8.375 1.00 50.25 215 SER A O 1
ATOM 1695 N N . THR A 1 216 ? 23.330 -1.516 -7.304 1.00 58.44 216 THR A N 1
ATOM 1696 C CA . THR A 1 216 ? 22.833 -1.927 -5.973 1.00 58.44 216 THR A CA 1
ATOM 1697 C C . THR A 1 216 ? 23.379 -1.081 -4.814 1.00 58.44 216 THR A C 1
ATOM 1699 O O . THR A 1 216 ? 23.505 -1.579 -3.695 1.00 58.44 216 THR A O 1
ATOM 1702 N N . LEU A 1 217 ? 23.767 0.182 -5.036 1.00 67.50 217 LEU A N 1
ATOM 1703 C CA . LEU A 1 217 ? 24.362 0.994 -3.957 1.00 67.50 217 LEU A CA 1
ATOM 1704 C C . LEU A 1 217 ? 23.373 1.357 -2.841 1.00 67.50 217 LEU A C 1
ATOM 1706 O O . LEU A 1 217 ? 23.789 1.588 -1.705 1.00 67.50 217 LEU A O 1
ATOM 1710 N N . TYR A 1 218 ? 22.077 1.389 -3.144 1.00 85.75 218 TYR A N 1
ATOM 1711 C CA . TYR A 1 218 ? 21.063 1.876 -2.221 1.00 85.75 218 TYR A CA 1
ATOM 1712 C C . TYR A 1 218 ? 20.086 0.775 -1.831 1.00 85.75 218 TYR A C 1
ATOM 1714 O O . TYR A 1 218 ? 19.431 0.165 -2.675 1.00 85.75 218 TYR A O 1
ATOM 1722 N N . VAL A 1 219 ? 19.981 0.546 -0.524 1.00 93.19 219 VAL A N 1
ATOM 1723 C CA . VAL A 1 219 ? 19.036 -0.403 0.063 1.00 93.19 219 VAL A CA 1
ATOM 1724 C C . VAL A 1 219 ? 17.771 0.342 0.462 1.00 93.19 219 VAL A C 1
ATOM 1726 O O . VAL A 1 219 ? 17.827 1.283 1.258 1.00 93.19 219 VAL A O 1
ATOM 1729 N N . ILE A 1 220 ? 16.623 -0.112 -0.036 1.00 95.19 220 ILE A N 1
ATOM 1730 C CA . ILE A 1 220 ? 15.318 0.369 0.411 1.00 95.19 220 ILE A CA 1
ATOM 1731 C C . ILE A 1 220 ? 14.600 -0.731 1.183 1.00 95.19 220 ILE A C 1
ATOM 1733 O O . ILE A 1 220 ? 14.371 -1.825 0.675 1.00 95.19 220 ILE A O 1
ATOM 1737 N N . HIS A 1 221 ? 14.254 -0.436 2.434 1.00 97.31 221 HIS A N 1
ATOM 1738 C CA . HIS A 1 221 ? 13.467 -1.341 3.263 1.00 97.31 221 HIS A CA 1
ATOM 1739 C C . HIS A 1 221 ? 11.984 -1.054 3.064 1.00 97.31 221 HIS A C 1
ATOM 1741 O O . HIS A 1 221 ? 11.536 0.087 3.211 1.00 97.31 221 HIS A O 1
ATOM 1747 N N . CYS A 1 222 ? 11.234 -2.101 2.757 1.00 97.56 222 CYS A N 1
ATOM 1748 C CA . CYS A 1 222 ? 9.812 -2.051 2.481 1.00 97.56 222 CYS A CA 1
ATOM 1749 C C . CYS A 1 222 ? 9.076 -3.038 3.386 1.00 97.56 222 CYS A C 1
ATOM 1751 O O . CYS A 1 222 ? 9.568 -4.127 3.679 1.00 97.56 222 CYS A O 1
ATOM 1753 N N . PHE A 1 223 ? 7.887 -2.645 3.818 1.00 97.56 223 PHE A N 1
ATOM 1754 C CA . PHE A 1 223 ? 7.003 -3.452 4.650 1.00 97.56 223 PHE A CA 1
ATOM 1755 C C . PHE A 1 223 ? 5.832 -3.927 3.800 1.00 97.56 223 PHE A C 1
ATOM 1757 O O . PHE A 1 223 ? 5.328 -3.164 2.976 1.00 97.56 223 PHE A O 1
ATOM 1764 N N . SER A 1 224 ? 5.388 -5.166 3.977 1.00 96.81 224 SER A N 1
ATOM 1765 C CA . SER A 1 224 ? 4.113 -5.591 3.392 1.00 96.81 224 SER A CA 1
ATOM 1766 C C . SER A 1 224 ? 2.958 -4.806 4.018 1.00 96.81 224 SER A C 1
ATOM 1768 O O . SER A 1 224 ? 3.026 -4.368 5.173 1.00 96.81 224 SER A O 1
ATOM 1770 N N . ILE A 1 225 ? 1.873 -4.619 3.267 1.00 95.81 225 ILE A N 1
ATOM 1771 C CA . ILE A 1 225 ? 0.688 -3.949 3.805 1.00 95.81 225 ILE A CA 1
ATOM 1772 C C . ILE A 1 225 ? 0.095 -4.735 4.989 1.00 95.81 225 ILE A C 1
ATOM 1774 O O . ILE A 1 225 ? -0.421 -4.140 5.930 1.00 95.81 225 ILE A O 1
ATOM 1778 N N . GLU A 1 226 ? 0.228 -6.063 4.997 1.00 94.12 226 GLU A N 1
ATOM 1779 C CA . GLU A 1 226 ? -0.186 -6.941 6.092 1.00 94.12 226 GLU A CA 1
ATOM 1780 C C . GLU A 1 226 ? 0.603 -6.658 7.377 1.00 94.12 226 GLU A C 1
ATOM 1782 O O . GLU A 1 226 ? 0.014 -6.553 8.454 1.00 94.12 226 GLU A O 1
ATOM 1787 N N . GLU A 1 227 ? 1.922 -6.474 7.277 1.00 95.44 227 GLU A N 1
ATOM 1788 C CA . GLU A 1 227 ? 2.753 -6.073 8.417 1.00 95.44 227 GLU A CA 1
ATOM 1789 C C . GLU A 1 227 ? 2.351 -4.704 8.957 1.00 95.44 227 GLU A C 1
ATOM 1791 O O . GLU A 1 227 ? 2.284 -4.516 10.171 1.00 95.44 227 GLU A O 1
ATOM 1796 N N . CYS A 1 228 ? 2.043 -3.765 8.063 1.00 96.75 228 CYS A N 1
ATOM 1797 C CA . CYS A 1 228 ? 1.512 -2.456 8.418 1.00 96.75 228 CYS A CA 1
ATOM 1798 C C . CYS A 1 228 ? 0.188 -2.570 9.192 1.00 96.75 228 CYS A C 1
ATOM 1800 O O . CYS A 1 228 ? 0.065 -2.001 10.276 1.00 96.75 228 CYS A O 1
ATOM 1802 N N . MET A 1 229 ? -0.771 -3.359 8.705 1.00 95.06 229 MET A N 1
ATOM 1803 C CA . MET A 1 229 ? -2.053 -3.581 9.386 1.00 95.06 229 MET A CA 1
ATOM 1804 C C . MET A 1 229 ? -1.873 -4.215 10.775 1.00 95.06 229 MET A C 1
ATOM 1806 O O . MET A 1 229 ? -2.502 -3.783 11.745 1.00 95.06 229 MET A O 1
ATOM 1810 N N . LEU A 1 230 ? -0.995 -5.218 10.893 1.00 94.69 230 LEU A N 1
ATOM 1811 C CA . LEU A 1 230 ? -0.686 -5.867 12.171 1.00 94.69 230 LEU A CA 1
ATOM 1812 C C . LEU A 1 230 ? -0.029 -4.887 13.152 1.00 94.69 230 LEU A C 1
ATOM 1814 O O . LEU A 1 230 ? -0.487 -4.746 14.286 1.00 94.69 230 LEU A O 1
ATOM 1818 N N . ALA A 1 231 ? 0.992 -4.153 12.708 1.00 95.19 231 ALA A N 1
ATOM 1819 C CA . ALA A 1 231 ? 1.688 -3.178 13.539 1.00 95.19 231 ALA A CA 1
ATOM 1820 C C . ALA A 1 231 ? 0.779 -2.024 13.975 1.00 95.19 231 ALA A C 1
ATOM 1822 O O . ALA A 1 231 ? 0.861 -1.587 15.123 1.00 95.19 231 ALA A O 1
ATOM 1823 N N . GLY A 1 232 ? -0.106 -1.555 13.091 1.00 92.81 232 GLY A N 1
ATOM 1824 C CA . GLY A 1 232 ? -1.101 -0.525 13.384 1.00 92.81 232 GLY A CA 1
ATOM 1825 C C . GLY A 1 232 ? -2.060 -0.913 14.509 1.00 92.81 232 GLY A C 1
ATOM 1826 O O . GLY A 1 232 ? -2.409 -0.070 15.332 1.00 92.81 232 GLY A O 1
ATOM 1827 N N . ARG A 1 233 ? -2.425 -2.199 14.593 1.00 89.12 233 ARG A N 1
ATOM 1828 C CA . ARG A 1 233 ? -3.277 -2.742 15.659 1.00 89.12 233 ARG A CA 1
ATOM 1829 C C . ARG A 1 233 ? -2.558 -2.881 17.004 1.00 89.12 233 ARG A C 1
ATOM 1831 O O . ARG A 1 233 ? -3.205 -2.749 18.040 1.00 89.12 233 ARG A O 1
ATOM 1838 N N . GLU A 1 234 ? -1.270 -3.218 17.000 1.00 89.38 234 GLU A N 1
ATOM 1839 C CA . GLU A 1 234 ? -0.537 -3.595 18.217 1.00 89.38 234 GLU A CA 1
ATOM 1840 C C . GLU A 1 234 ? 0.224 -2.426 18.850 1.00 89.38 234 GLU A C 1
ATOM 1842 O O . GLU A 1 234 ? -0.068 -2.035 19.980 1.00 89.38 234 GLU A O 1
ATOM 1847 N N . TYR A 1 235 ? 1.209 -1.873 18.135 1.00 88.31 235 TYR A N 1
ATOM 1848 C CA . TYR A 1 235 ? 2.200 -0.951 18.708 1.00 88.31 235 TYR A CA 1
ATOM 1849 C C . TYR A 1 235 ? 2.268 0.406 17.988 1.00 88.31 235 TYR A C 1
ATOM 1851 O O . TYR A 1 235 ? 2.810 1.364 18.537 1.00 88.31 235 TYR A O 1
ATOM 1859 N N . GLY A 1 236 ? 1.739 0.513 16.764 1.00 93.44 236 GLY A N 1
ATOM 1860 C CA . GLY A 1 236 ? 1.692 1.750 15.977 1.00 93.44 236 GLY A CA 1
ATOM 1861 C C . GLY A 1 236 ? 3.010 2.155 15.301 1.00 93.44 236 GLY A C 1
ATOM 1862 O O . GLY A 1 236 ? 3.127 3.288 14.820 1.00 93.44 236 GLY A O 1
ATOM 1863 N N . TRP A 1 237 ? 4.005 1.266 15.237 1.00 96.25 237 TRP A N 1
ATOM 1864 C CA . TRP A 1 237 ? 5.292 1.509 14.576 1.00 96.25 237 TRP A CA 1
ATOM 1865 C C . TRP A 1 237 ? 5.918 0.213 14.032 1.00 96.25 237 TRP A C 1
ATOM 1867 O O . TRP A 1 237 ? 5.572 -0.883 14.469 1.00 96.25 237 TRP A O 1
ATOM 1877 N N . LEU A 1 238 ? 6.849 0.350 13.085 1.00 95.75 238 LEU A N 1
ATOM 1878 C CA . LEU A 1 238 ? 7.645 -0.727 12.488 1.00 95.75 238 LEU A CA 1
ATOM 1879 C C . LEU A 1 238 ? 9.139 -0.400 12.571 1.00 95.75 238 LEU A C 1
ATOM 1881 O O . LEU A 1 238 ? 9.522 0.762 12.659 1.00 95.75 238 LEU A O 1
ATOM 1885 N N . GLU A 1 239 ? 10.000 -1.413 12.525 1.00 95.94 239 GLU A N 1
ATOM 1886 C CA . GLU A 1 239 ? 11.453 -1.228 12.615 1.00 95.94 239 GLU A CA 1
ATOM 1887 C C . GLU A 1 239 ? 12.127 -1.354 11.243 1.00 95.94 239 GLU A C 1
ATOM 1889 O O . GLU A 1 239 ? 12.138 -2.427 10.637 1.00 95.94 239 GLU A O 1
ATOM 1894 N N . CYS A 1 240 ? 12.717 -0.262 10.764 1.00 96.38 240 CYS A N 1
ATOM 1895 C CA . CYS A 1 240 ? 13.588 -0.230 9.596 1.00 96.38 240 CYS A CA 1
ATOM 1896 C C . CYS A 1 240 ? 15.049 -0.475 10.026 1.00 96.38 240 CYS A C 1
ATOM 1898 O O . CYS A 1 240 ? 15.555 0.288 10.848 1.00 96.38 240 CYS A O 1
ATOM 1900 N N . PRO A 1 241 ? 15.783 -1.437 9.441 1.00 96.31 241 PRO A N 1
ATOM 1901 C CA . PRO A 1 241 ? 17.197 -1.667 9.754 1.00 96.31 241 PRO A CA 1
ATOM 1902 C C . PRO A 1 241 ? 18.098 -0.448 9.539 1.00 96.31 241 PRO A C 1
ATOM 1904 O O . PRO A 1 241 ? 19.083 -0.280 10.249 1.00 96.31 241 PRO A O 1
ATOM 1907 N N . SER A 1 242 ? 17.758 0.413 8.577 1.00 94.56 242 SER A N 1
ATOM 1908 C CA . SER A 1 242 ? 18.519 1.633 8.291 1.00 94.56 242 SER A CA 1
ATOM 1909 C C . SER A 1 242 ? 18.152 2.814 9.194 1.00 94.56 242 SER A C 1
ATOM 1911 O O . SER A 1 242 ? 18.964 3.719 9.355 1.00 94.56 242 SER A O 1
ATOM 1913 N N . HIS A 1 243 ? 16.945 2.842 9.775 1.00 94.81 243 HIS A N 1
ATOM 1914 C CA . HIS A 1 243 ? 16.396 4.059 10.403 1.00 94.81 243 HIS A CA 1
ATOM 1915 C C . HIS A 1 243 ? 15.708 3.852 11.756 1.00 94.81 243 HIS A C 1
ATOM 1917 O O . HIS A 1 243 ? 15.109 4.794 12.288 1.00 94.81 243 HIS A O 1
ATOM 1923 N N . GLY A 1 244 ? 15.764 2.639 12.302 1.00 95.38 244 GLY A N 1
ATOM 1924 C CA . GLY A 1 244 ? 15.083 2.251 13.532 1.00 95.38 244 GLY A CA 1
ATOM 1925 C C . GLY A 1 244 ? 13.562 2.354 13.412 1.00 95.38 244 GLY A C 1
ATOM 1926 O O . GLY A 1 244 ? 12.973 2.005 12.388 1.00 95.38 244 GLY A O 1
ATOM 1927 N N . GLY A 1 245 ? 12.911 2.840 14.468 1.00 95.19 245 GLY A N 1
ATOM 1928 C CA . GLY A 1 245 ? 11.456 2.957 14.515 1.00 95.19 245 GLY A CA 1
ATOM 1929 C C . GLY A 1 245 ? 10.885 3.975 13.520 1.00 95.19 245 GLY A C 1
ATOM 1930 O O . GLY A 1 245 ? 11.248 5.157 13.524 1.00 95.19 245 GLY A O 1
ATOM 1931 N N . VAL A 1 246 ? 9.937 3.521 12.705 1.00 95.19 246 VAL A N 1
ATOM 1932 C CA . VAL A 1 246 ? 9.109 4.324 11.799 1.00 95.19 246 VAL A CA 1
ATOM 1933 C C . VAL A 1 246 ? 7.648 4.219 12.224 1.00 95.19 246 VAL A C 1
ATOM 1935 O O . VAL A 1 246 ? 7.139 3.127 12.472 1.00 95.19 246 VAL A O 1
ATOM 1938 N N . ARG A 1 247 ? 6.961 5.355 12.377 1.00 95.31 247 ARG A N 1
ATOM 1939 C CA . ARG A 1 247 ? 5.586 5.364 12.891 1.00 95.31 247 ARG A CA 1
ATOM 1940 C C . ARG A 1 247 ? 4.600 5.059 11.776 1.00 95.31 247 ARG A C 1
ATOM 1942 O O . ARG A 1 247 ? 4.727 5.576 10.670 1.00 95.31 247 ARG A O 1
ATOM 1949 N N . MET A 1 248 ? 3.554 4.312 12.110 1.00 95.06 248 MET A N 1
ATOM 1950 C CA . MET A 1 248 ? 2.499 3.951 11.163 1.00 95.06 248 MET A CA 1
ATOM 1951 C C . MET A 1 248 ? 1.801 5.172 10.566 1.00 95.06 248 MET A C 1
ATOM 1953 O O . MET A 1 248 ? 1.583 5.215 9.366 1.00 95.06 248 MET A O 1
ATOM 1957 N N . ARG A 1 249 ? 1.562 6.218 11.363 1.00 92.19 249 ARG A N 1
ATOM 1958 C CA . ARG A 1 249 ? 0.996 7.488 10.873 1.00 92.19 249 ARG A CA 1
ATOM 1959 C C . ARG A 1 249 ? 1.843 8.207 9.813 1.00 92.19 249 ARG A C 1
ATOM 1961 O O . ARG A 1 249 ? 1.310 9.048 9.107 1.00 92.19 249 ARG A O 1
ATOM 1968 N N . ASP A 1 250 ? 3.141 7.913 9.730 1.00 91.31 250 ASP A N 1
ATOM 1969 C CA . ASP A 1 250 ? 4.051 8.598 8.807 1.00 91.31 250 ASP A CA 1
ATOM 1970 C C . ASP A 1 250 ? 4.227 7.811 7.498 1.00 91.31 250 ASP A C 1
ATOM 1972 O O . ASP A 1 250 ? 4.445 8.408 6.450 1.00 91.31 250 ASP A O 1
ATOM 1976 N N . ILE A 1 251 ? 4.143 6.474 7.543 1.00 93.75 251 ILE A N 1
ATOM 1977 C CA . ILE A 1 251 ? 4.372 5.603 6.372 1.00 93.75 251 ILE A CA 1
ATOM 1978 C C . ILE A 1 251 ? 3.089 4.953 5.841 1.00 93.75 251 ILE A C 1
ATOM 1980 O O . ILE A 1 251 ? 2.940 4.755 4.633 1.00 93.75 251 ILE A O 1
ATOM 1984 N N . ALA A 1 252 ? 2.151 4.634 6.732 1.00 96.00 252 ALA A N 1
ATOM 1985 C CA . ALA A 1 252 ? 0.918 3.914 6.442 1.00 96.00 252 ALA A CA 1
ATOM 1986 C C . ALA A 1 252 ? -0.324 4.463 7.172 1.00 96.00 252 ALA A C 1
ATOM 1988 O O . ALA A 1 252 ? -0.994 3.719 7.891 1.00 96.00 252 ALA A O 1
ATOM 1989 N N . PRO A 1 253 ? -0.638 5.764 7.016 1.00 94.56 253 PRO A N 1
ATOM 1990 C CA . PRO A 1 253 ? -1.723 6.407 7.757 1.00 94.56 253 PRO A CA 1
ATOM 1991 C C . PRO A 1 253 ? -3.134 5.944 7.359 1.00 94.56 253 PRO A C 1
ATOM 1993 O O . PRO A 1 253 ? -4.026 5.969 8.200 1.00 94.56 253 PRO A O 1
ATOM 1996 N N . ASP A 1 254 ? -3.317 5.486 6.122 1.00 94.88 254 ASP A N 1
ATOM 1997 C CA . ASP A 1 254 ? -4.520 4.818 5.594 1.00 94.88 254 ASP A CA 1
ATOM 1998 C C . ASP A 1 254 ? -4.826 3.522 6.362 1.00 94.88 254 ASP A C 1
ATOM 2000 O O . ASP A 1 254 ? -5.968 3.251 6.711 1.00 94.88 254 ASP A O 1
ATOM 2004 N N . THR A 1 255 ? -3.796 2.743 6.712 1.00 93.88 255 THR A N 1
ATOM 2005 C CA . THR A 1 255 ? -3.970 1.482 7.458 1.00 93.88 255 THR A CA 1
ATOM 2006 C C . THR A 1 255 ? -4.355 1.681 8.922 1.00 93.88 255 THR A C 1
ATOM 2008 O O . THR A 1 255 ? -4.900 0.771 9.545 1.00 93.88 255 THR A O 1
ATOM 2011 N N . VAL A 1 256 ? -4.047 2.854 9.483 1.00 93.00 256 VAL A N 1
ATOM 2012 C CA . VAL A 1 256 ? -4.386 3.235 10.863 1.00 93.00 256 VAL A CA 1
ATOM 2013 C C . VAL A 1 256 ? -5.467 4.315 10.921 1.00 93.00 256 VAL A C 1
ATOM 2015 O O . VAL A 1 256 ? -5.688 4.885 11.988 1.00 93.00 256 VAL A O 1
ATOM 2018 N N . PHE A 1 257 ? -6.142 4.572 9.796 1.00 92.00 257 PHE A N 1
ATOM 2019 C CA . PHE A 1 257 ? -7.302 5.455 9.683 1.00 92.00 257 PHE A CA 1
ATOM 2020 C C . PHE A 1 257 ? -7.087 6.863 10.261 1.00 92.00 257 PHE A C 1
ATOM 2022 O O . PHE A 1 257 ? -7.929 7.392 10.987 1.00 92.00 257 PHE A O 1
ATOM 2029 N N . VAL A 1 258 ? -5.935 7.480 9.969 1.00 91.06 258 VAL A N 1
ATOM 2030 C CA . VAL A 1 258 ? -5.624 8.860 10.408 1.00 91.06 258 VAL A CA 1
ATOM 2031 C C . VAL A 1 258 ? -6.577 9.889 9.790 1.00 91.06 258 VAL A C 1
ATOM 2033 O O . VAL A 1 258 ? -6.668 11.009 10.280 1.00 91.06 258 VAL A O 1
ATOM 2036 N N . ASP A 1 259 ? -7.293 9.512 8.734 1.00 89.75 259 ASP A N 1
ATOM 2037 C CA . ASP A 1 259 ? -8.313 10.314 8.074 1.00 89.75 259 ASP A CA 1
ATOM 2038 C C . ASP A 1 259 ? -9.698 10.274 8.740 1.00 89.75 259 ASP A C 1
ATOM 2040 O O . ASP A 1 259 ? -10.612 10.954 8.280 1.00 89.75 259 ASP A O 1
ATOM 2044 N N . ILE A 1 260 ? -9.882 9.486 9.804 1.00 88.62 260 ILE A N 1
ATOM 2045 C CA . ILE A 1 260 ? -11.135 9.482 10.562 1.00 88.62 260 ILE A CA 1
ATOM 2046 C C . ILE A 1 260 ? -11.104 10.596 11.609 1.00 88.62 260 ILE A C 1
ATOM 2048 O O . ILE A 1 260 ? -10.228 10.638 12.477 1.00 88.62 260 ILE A O 1
ATOM 2052 N N . GLU A 1 261 ? -12.123 11.457 11.571 1.00 85.69 261 GLU A N 1
ATOM 2053 C CA . GLU A 1 261 ? -12.321 12.518 12.556 1.00 85.69 261 GLU A CA 1
ATOM 2054 C C . GLU A 1 261 ? -12.357 11.947 13.983 1.00 85.69 261 GLU A C 1
ATOM 2056 O O . GLU A 1 261 ? -13.037 10.957 14.266 1.00 85.69 261 GLU A O 1
ATOM 2061 N N . SER A 1 262 ? -11.665 12.600 14.918 1.00 82.81 262 SER A N 1
ATOM 2062 C CA . SER A 1 262 ? -11.538 12.132 16.306 1.00 82.81 262 SER A CA 1
ATOM 2063 C C . SER A 1 262 ? -12.879 11.952 17.029 1.00 82.81 262 SER A C 1
ATOM 2065 O O . SER A 1 262 ? -12.976 11.107 17.916 1.00 82.81 262 SER A O 1
ATOM 2067 N N . SER A 1 263 ? -13.920 12.688 16.626 1.00 85.50 263 SER A N 1
ATOM 2068 C CA . SER A 1 263 ? -15.291 12.568 17.142 1.00 85.50 263 SER A CA 1
ATOM 2069 C C . SER A 1 263 ? -15.978 11.246 16.761 1.00 85.50 263 SER A C 1
ATOM 2071 O O . SER A 1 263 ? -16.907 10.812 17.443 1.00 85.50 263 SER A O 1
ATOM 2073 N N . LEU A 1 264 ? -15.509 10.585 15.699 1.00 86.44 264 LEU A N 1
ATOM 2074 C CA . LEU A 1 264 ? -16.011 9.300 15.207 1.00 86.44 264 LEU A CA 1
ATOM 2075 C C . LEU A 1 264 ? -15.186 8.109 15.720 1.00 86.44 264 LEU A C 1
ATOM 2077 O O . LEU A 1 264 ? -15.589 6.956 15.545 1.00 86.44 264 LEU A O 1
ATOM 2081 N N . VAL A 1 265 ? -14.044 8.364 16.364 1.00 86.44 265 VAL A N 1
ATOM 2082 C CA . VAL A 1 265 ? -13.170 7.322 16.908 1.00 86.44 265 VAL A CA 1
ATOM 2083 C C . VAL A 1 265 ? -13.719 6.826 18.244 1.00 86.44 265 VAL A C 1
ATOM 2085 O O . VAL A 1 265 ? -13.815 7.570 19.216 1.00 86.44 265 VAL A O 1
ATOM 2088 N N . ILE A 1 266 ? -14.035 5.532 18.310 1.00 88.19 266 ILE A N 1
ATOM 2089 C CA . ILE A 1 266 ? -14.513 4.873 19.530 1.00 88.19 266 ILE A CA 1
ATOM 2090 C C . ILE A 1 266 ? -13.375 4.044 20.120 1.00 88.19 266 ILE A C 1
ATOM 2092 O O . ILE A 1 266 ? -12.923 3.070 19.513 1.00 88.19 266 ILE A O 1
ATOM 2096 N N . ALA A 1 267 ? -12.932 4.401 21.322 1.00 86.25 267 ALA A N 1
ATOM 2097 C CA . ALA A 1 267 ? -11.875 3.668 22.004 1.00 86.25 267 ALA A CA 1
ATOM 2098 C C . ALA A 1 267 ? -12.393 2.344 22.601 1.00 86.25 267 ALA A C 1
ATOM 2100 O O . ALA A 1 267 ? -13.562 2.201 22.974 1.00 86.25 267 ALA A O 1
ATOM 2101 N N . ALA A 1 268 ? -11.517 1.339 22.692 1.00 85.94 268 ALA A N 1
ATOM 2102 C CA . ALA A 1 268 ? -11.899 -0.004 23.138 1.00 85.94 268 ALA A CA 1
ATOM 2103 C C . ALA A 1 268 ? -12.427 -0.036 24.587 1.00 85.94 268 ALA A C 1
ATOM 2105 O O . ALA A 1 268 ? -13.265 -0.870 24.922 1.00 85.94 268 ALA A O 1
ATOM 2106 N N . ASP A 1 269 ? -11.969 0.880 25.437 1.00 89.62 269 ASP A N 1
ATOM 2107 C CA . ASP A 1 269 ? -12.408 1.059 26.824 1.00 89.62 269 ASP A CA 1
ATOM 2108 C C . ASP A 1 269 ? -13.790 1.733 26.944 1.00 89.62 269 ASP A C 1
ATOM 2110 O O . ASP A 1 269 ? -14.512 1.516 27.925 1.00 89.62 269 ASP A O 1
ATOM 2114 N N . GLN A 1 270 ? -14.198 2.494 25.925 1.00 90.69 270 GLN A N 1
ATOM 2115 C CA . GLN A 1 270 ? -15.528 3.103 25.816 1.00 90.69 270 GLN A CA 1
ATOM 2116 C C . GLN A 1 270 ? -16.598 2.103 25.354 1.00 90.69 270 GLN A C 1
ATOM 2118 O O . GLN A 1 270 ? -17.797 2.361 25.515 1.00 90.69 270 GLN A O 1
ATOM 2123 N N . LEU A 1 271 ? -16.186 0.953 24.808 1.00 92.50 271 LEU A N 1
ATOM 2124 C CA . LEU A 1 271 ? -17.069 -0.054 24.233 1.00 92.50 271 LEU A CA 1
ATOM 2125 C C . LEU A 1 271 ? -17.298 -1.230 25.191 1.00 92.50 271 LEU A C 1
ATOM 2127 O O . LEU A 1 271 ? -16.378 -1.937 25.596 1.00 92.50 271 LEU A O 1
ATOM 2131 N N . ARG A 1 272 ? -18.565 -1.526 25.493 1.00 93.56 272 ARG A N 1
ATOM 2132 C CA . ARG A 1 272 ? -18.960 -2.772 26.167 1.00 93.56 272 ARG A CA 1
ATOM 2133 C C . ARG A 1 272 ? -19.735 -3.668 25.215 1.00 93.56 272 ARG A C 1
ATOM 2135 O O . ARG A 1 272 ? -20.865 -3.356 24.842 1.00 93.56 272 ARG A O 1
ATOM 2142 N N . ARG A 1 273 ? -19.135 -4.804 24.848 1.00 93.50 273 ARG A N 1
ATOM 2143 C CA . ARG A 1 273 ? -19.770 -5.832 24.013 1.00 93.50 273 ARG A CA 1
ATOM 2144 C C . ARG A 1 273 ? -20.903 -6.524 24.774 1.00 93.50 273 ARG A C 1
ATOM 2146 O O . ARG A 1 273 ? -20.736 -6.950 25.911 1.00 93.50 273 ARG A O 1
ATOM 2153 N N . GLY A 1 274 ? -22.049 -6.643 24.121 1.00 94.25 274 GLY A N 1
ATOM 2154 C CA . GLY A 1 274 ? -23.241 -7.337 24.595 1.00 94.25 274 GLY A CA 1
ATOM 2155 C C . GLY A 1 274 ? -23.525 -8.613 23.799 1.00 94.25 274 GLY A C 1
ATOM 2156 O O . GLY A 1 274 ? -22.621 -9.261 23.271 1.00 94.25 274 GLY A O 1
ATOM 2157 N N . ARG A 1 275 ? -24.808 -8.993 23.727 1.00 96.19 275 ARG A N 1
ATOM 2158 C CA . ARG A 1 275 ? -25.247 -10.248 23.092 1.00 96.19 275 ARG A CA 1
ATOM 2159 C C . ARG A 1 275 ? -25.037 -10.263 21.575 1.00 96.19 275 ARG A C 1
ATOM 2161 O O . ARG A 1 275 ? -25.109 -9.220 20.924 1.00 96.19 275 ARG A O 1
ATOM 2168 N N . LEU A 1 276 ? -24.860 -11.462 21.022 1.00 97.19 276 LEU A N 1
ATOM 2169 C CA . LEU A 1 276 ? -24.880 -11.714 19.580 1.00 97.19 276 LEU A CA 1
ATOM 2170 C C . LEU A 1 276 ? -26.263 -11.363 19.004 1.00 97.19 276 LEU A C 1
ATOM 2172 O O . LEU A 1 276 ? -27.283 -11.755 19.568 1.00 97.19 276 LEU A O 1
ATOM 2176 N N . LEU A 1 277 ? -26.284 -10.619 17.902 1.00 97.31 277 LEU A N 1
ATOM 2177 C CA . LEU A 1 277 ? -27.488 -10.242 17.157 1.00 97.31 277 LEU A CA 1
ATOM 2178 C C . LEU A 1 277 ? -27.612 -11.015 15.842 1.00 97.31 277 LEU A C 1
ATOM 2180 O O . LEU A 1 277 ? -28.723 -11.326 15.429 1.00 97.31 277 LEU A O 1
ATOM 2184 N N . GLY A 1 278 ? -26.491 -11.344 15.197 1.00 96.75 278 GLY A N 1
ATOM 2185 C CA . GLY A 1 278 ? -26.498 -12.052 13.920 1.00 96.75 278 GLY A CA 1
ATOM 2186 C C . GLY A 1 278 ? -25.105 -12.432 13.429 1.00 96.75 278 GLY A C 1
ATOM 2187 O O . GLY A 1 278 ? -24.097 -12.087 14.045 1.00 96.75 278 GLY A O 1
ATOM 2188 N N . ARG A 1 279 ? -25.058 -13.154 12.308 1.00 96.94 279 ARG A N 1
ATOM 2189 C CA . ARG A 1 279 ? -23.831 -13.569 11.614 1.00 96.94 279 ARG A CA 1
ATOM 2190 C C . ARG A 1 279 ? -23.966 -13.319 10.112 1.00 96.94 279 ARG A C 1
ATOM 2192 O O . ARG A 1 279 ? -25.067 -13.443 9.583 1.00 96.94 279 ARG A O 1
ATOM 2199 N N . GLY A 1 280 ? -22.861 -13.005 9.445 1.00 93.75 280 GLY A N 1
ATOM 2200 C CA . GLY A 1 280 ? -22.775 -12.787 8.000 1.00 93.75 280 GLY A CA 1
ATOM 2201 C C . GLY A 1 280 ? -21.368 -13.072 7.473 1.00 93.75 280 GLY A C 1
ATOM 2202 O O . GLY A 1 280 ? -20.515 -13.551 8.218 1.00 93.75 280 GLY A O 1
ATOM 2203 N N . ALA A 1 281 ? -21.118 -12.764 6.197 1.00 90.06 281 ALA A N 1
ATOM 2204 C CA . ALA A 1 281 ? -19.821 -13.011 5.552 1.00 90.06 281 ALA A CA 1
ATOM 2205 C C . ALA A 1 281 ? -18.652 -12.292 6.256 1.00 90.06 281 ALA A C 1
ATOM 2207 O O . ALA A 1 281 ? -17.564 -12.843 6.370 1.00 90.06 281 ALA A O 1
ATOM 2208 N N . PHE A 1 282 ? -18.909 -11.106 6.812 1.00 86.62 282 PHE A N 1
ATOM 2209 C CA . PHE A 1 282 ? -17.926 -10.289 7.534 1.00 86.62 282 PHE A CA 1
ATOM 2210 C C . PHE A 1 282 ? -17.787 -10.648 9.026 1.00 86.62 282 PHE A C 1
ATOM 2212 O O . PHE A 1 282 ? -17.122 -9.943 9.781 1.00 86.62 282 PHE A O 1
ATOM 2219 N N . GLY A 1 283 ? -18.425 -11.733 9.478 1.00 93.19 283 GLY A N 1
ATOM 2220 C CA . GLY A 1 283 ? -18.328 -12.228 10.850 1.00 93.19 283 GLY A CA 1
ATOM 2221 C C . GLY A 1 283 ? -19.614 -12.060 11.655 1.00 93.19 283 GLY A C 1
ATOM 2222 O O . GLY A 1 283 ? -20.702 -12.434 11.216 1.00 93.19 283 GLY A O 1
ATOM 2223 N N . PHE A 1 284 ? -19.492 -11.561 12.883 1.00 95.31 284 PHE A N 1
ATOM 2224 C CA . PHE A 1 284 ? -20.562 -11.576 13.881 1.00 95.31 284 PHE A CA 1
ATOM 2225 C C . PHE A 1 284 ? -20.970 -10.161 14.287 1.00 95.31 284 PHE A C 1
ATOM 2227 O O . PHE A 1 284 ? -20.128 -9.331 14.622 1.00 95.31 284 PHE A O 1
ATOM 2234 N N . VAL A 1 285 ? -22.276 -9.916 14.342 1.00 95.44 285 VAL A N 1
ATOM 2235 C CA . VAL A 1 285 ? -22.852 -8.639 14.770 1.00 95.44 285 VAL A CA 1
ATOM 2236 C C . VAL A 1 285 ? -23.267 -8.753 16.230 1.00 95.44 285 VAL A C 1
ATOM 2238 O O . VAL A 1 285 ? -24.092 -9.600 16.573 1.00 95.44 285 VAL A O 1
ATOM 2241 N N . PHE A 1 286 ? -22.731 -7.896 17.097 1.00 95.19 286 PHE A N 1
ATOM 2242 C CA . PHE A 1 286 ? -23.084 -7.839 18.518 1.00 95.19 286 PHE A CA 1
ATOM 2243 C C . PHE A 1 286 ? -23.801 -6.537 18.846 1.00 95.19 286 PHE A C 1
ATOM 2245 O O . PHE A 1 286 ? -23.494 -5.485 18.293 1.00 95.19 286 PHE A O 1
ATOM 2252 N N . ARG A 1 287 ? -24.712 -6.591 19.817 1.00 96.12 287 ARG A N 1
ATOM 2253 C CA . ARG A 1 287 ? -25.154 -5.384 20.515 1.00 96.12 287 ARG A CA 1
ATOM 2254 C C . ARG A 1 287 ? -23.966 -4.849 21.307 1.00 96.12 287 ARG A C 1
ATOM 2256 O O . ARG A 1 287 ? -23.261 -5.643 21.921 1.00 96.12 287 ARG A O 1
ATOM 2263 N N . ALA A 1 288 ? -23.785 -3.538 21.369 1.00 94.19 288 ALA A N 1
ATOM 2264 C CA . ALA A 1 288 ? -22.807 -2.916 22.253 1.00 94.19 288 ALA A CA 1
ATOM 2265 C C . ALA A 1 288 ? -23.400 -1.685 22.944 1.00 94.19 288 ALA A C 1
ATOM 2267 O O . ALA A 1 288 ? -24.390 -1.121 22.478 1.00 94.19 288 ALA A O 1
ATOM 2268 N N . THR A 1 289 ? -22.797 -1.297 24.062 1.00 94.50 289 THR A N 1
ATOM 2269 C CA . THR A 1 289 ? -23.054 -0.019 24.730 1.00 94.50 289 THR A CA 1
ATOM 2270 C C . THR A 1 289 ? -21.791 0.821 24.622 1.00 94.50 289 THR A C 1
ATOM 2272 O O . THR A 1 289 ? -20.722 0.357 25.022 1.00 94.50 289 THR A O 1
ATOM 2275 N N . VAL A 1 290 ? -21.923 2.035 24.094 1.00 91.56 290 VAL A N 1
ATOM 2276 C CA . VAL A 1 290 ? -20.830 3.006 23.963 1.00 91.56 290 VAL A CA 1
ATOM 2277 C C . VAL A 1 290 ? -21.018 4.085 25.020 1.00 91.56 290 VAL A C 1
ATOM 2279 O O . VAL A 1 290 ? -22.124 4.600 25.187 1.00 91.56 290 VAL A O 1
ATOM 2282 N N . LYS A 1 291 ? -19.953 4.415 25.750 1.00 87.31 291 LYS A N 1
ATOM 2283 C CA . LYS A 1 291 ? -19.917 5.601 26.608 1.00 87.31 291 LYS A CA 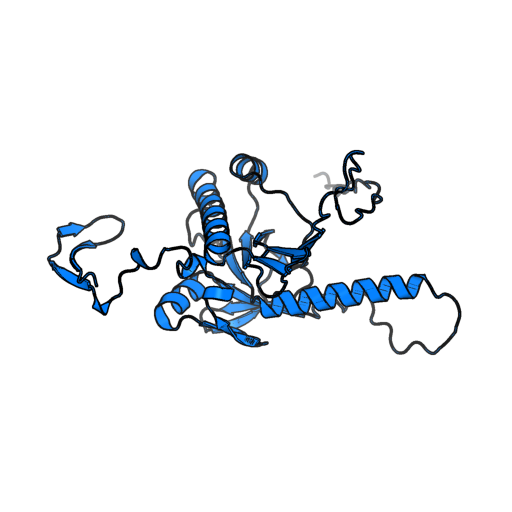1
ATOM 2284 C C . LYS A 1 291 ? -19.332 6.757 25.803 1.00 87.31 291 LYS A C 1
ATOM 2286 O O . LYS A 1 291 ? -18.118 6.829 25.655 1.00 87.31 291 LYS A O 1
ATOM 2291 N N . LEU A 1 292 ? -20.197 7.612 25.270 1.00 78.00 292 LEU A N 1
ATOM 2292 C CA . LEU A 1 292 ? -19.773 8.865 24.646 1.00 78.00 292 LEU A CA 1
ATOM 2293 C C . LEU A 1 292 ? -19.353 9.832 25.763 1.00 78.00 292 LEU A C 1
ATOM 2295 O O . LEU A 1 292 ? -20.069 9.937 26.764 1.00 78.00 292 LEU A O 1
ATOM 2299 N N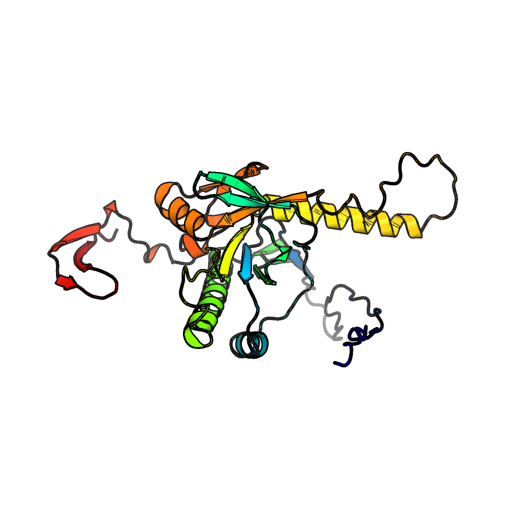 . GLN A 1 293 ? -18.170 10.434 25.630 1.00 61.66 293 GLN A N 1
ATOM 2300 C CA . GLN A 1 293 ? -17.693 11.504 26.512 1.00 61.66 293 GLN A CA 1
ATOM 2301 C C . GLN A 1 293 ? -18.297 12.845 26.108 1.00 61.66 293 GLN A C 1
ATOM 2303 O O . GLN A 1 293 ? -18.505 13.046 24.892 1.00 61.66 293 GLN A O 1
#

Sequence (293 aa):
MPAHQPLTRTVGVWPSSIEHAPLSPQKSLNGNIGNEAIFTFTYSPEKQLRRVYAMSYIPTGFWSRLMTSSSLKAEVRNLDYTCLDFRIRDEQKRWRTFPLDQYALIELLVPQLSATVVDVKKMSITTEGEGSTRLLALVVDLLDTLLEDWYPAIGTRFVHSSEGDLLVNRFVPCSKCACDIAAEAQRAHDDAEVSHRKSSSERAVRGSKTTGDISTLYVIHCFSIEECMLAGREYGWLECPSHGGVRMRDIAPDTVFVDIESSLVIAADQLRRGRLLGRGAFGFVFRATVKLQ

Secondary structure (DSSP, 8-state):
-PPPPPP-----------------------------PEEEEEE-GGG-EEEEEEES-PPTTHHHHHHHH--PPP---S--GGGEEEEEE-TTS-EEE--GGGSEEEEEEE--EEEEEESSSEEEEE--HHHHHHHHHHHHHHHHHHHHHH-HHHHSTT-B-TTS-BSEEEEEE-HHHHHHHHHHHHHHHHHHHHHHT-------------TTS-TTSEEEEEEEHHHHHHHHHHTSEEEETTTEEEEHHHH-TTTTTTTS-GGG---TTTEEEEEEEEEETTEEEEEEEE---

InterPro domains:
  IPR057263 C-terminal of Roc, COR-B domain [PF25497] (47-179)

Organism: Strongylus vulgaris (NCBI:txid40348)

pLDDT: mean 76.42, std 21.85, range [25.42, 97.56]

Mean predicted aligned error: 13.49 Å

Radius of gyration: 24.65 Å; Cα contacts (8 Å, |Δi|>4): 366; chains: 1; bounding box: 72×76×67 Å

Nearest PDB structures (foldseek):
  8tzf-assembly1_A  TM=5.700E-01  e=1.612E-06  Homo sapiens
  8vh5-assembly1_C  TM=5.690E-01  e=8.368E-05  Homo sapiens
  1wc1-assembly2_B  TM=2.955E-01  e=3.661E+00  Limnospira platensis

Solvent-accessible surface area (backbone atoms only — not comparable to full-atom values): 18117 Å² total; per-residue (Å²): 141,82,84,84,76,82,83,80,81,82,77,79,83,71,88,89,78,78,87,80,70,84,86,67,88,84,72,88,73,90,76,78,96,66,88,81,65,45,77,46,77,45,76,45,69,68,57,33,37,42,39,38,38,38,19,59,65,80,62,90,63,47,67,62,53,53,49,71,78,32,96,72,76,92,70,86,73,75,66,68,67,89,42,35,40,40,26,31,63,48,98,85,69,46,80,40,77,54,75,58,92,67,35,44,78,47,77,48,77,46,79,37,49,32,39,36,37,47,48,104,60,81,45,75,52,63,64,48,70,36,60,57,23,44,53,47,39,53,53,50,51,52,51,51,50,48,29,40,75,76,37,52,89,56,30,45,83,88,38,56,48,100,88,66,46,60,37,60,41,52,32,32,49,40,31,62,42,53,30,55,51,36,55,48,54,50,51,56,53,54,55,55,58,56,59,74,75,61,92,81,79,96,74,84,88,78,75,85,79,61,88,82,76,56,55,58,78,44,69,37,52,32,40,46,52,66,56,50,43,53,26,43,73,74,76,39,46,47,78,39,96,93,68,43,79,43,47,27,76,62,42,42,22,53,66,60,47,59,51,56,58,74,92,76,61,79,54,76,89,37,50,45,84,54,58,80,74,49,74,58,96,94,43,75,43,59,43,68,50,74,62,83,130